Protein AF-A0A368GP29-F1 (afdb_monomer_lite)

Organism: Ancylostoma caninum (NCBI:txid29170)

pLDDT: mean 81.57, std 16.51, range [28.66, 96.38]

Secondary structure (DSSP, 8-state):
-------------------STT------S----HHHHHTHHHHHHHHHHTT----HHHHHHHHHHHHHHHHHHHHHHHTT--HHHHHHHHHHHHHTHHHHHHHHTSPPPPS---SS---SS----HHHHHHHTTSEEEETTTTEEEE-SHHHHHHHHHHHHHHHHTTTSEE----SEEEHHHHHHTT--GGGSEEE--S-TTS--EEE-BSSHHHHHHHHTT----TTT-PSS--EE--S-B----------

Structure (mmCIF, N/CA/C/O backbone):
data_AF-A0A368GP29-F1
#
_entry.id   AF-A0A368GP29-F1
#
loop_
_atom_site.group_PDB
_atom_site.id
_atom_site.type_symbol
_atom_site.label_atom_id
_atom_site.label_alt_id
_atom_site.label_comp_id
_atom_site.label_asym_id
_atom_site.label_entity_id
_atom_site.label_seq_id
_atom_site.pdbx_PDB_ins_code
_atom_site.Cartn_x
_atom_site.Cartn_y
_atom_site.Cartn_z
_atom_site.occupancy
_atom_site.B_iso_or_equiv
_atom_site.auth_seq_id
_atom_site.auth_comp_id
_atom_site.auth_asym_id
_atom_site.auth_atom_id
_atom_site.pdbx_PDB_model_num
ATOM 1 N N . MET A 1 1 ? -29.998 29.805 7.861 1.00 31.62 1 MET A N 1
ATOM 2 C CA . MET A 1 1 ? -28.621 29.716 7.331 1.00 31.62 1 MET A CA 1
ATOM 3 C C . MET A 1 1 ? -27.792 28.935 8.341 1.00 31.62 1 MET A C 1
ATOM 5 O O . MET A 1 1 ? -27.489 29.461 9.402 1.00 31.62 1 MET A O 1
ATOM 9 N N . ILE A 1 2 ? -27.561 27.645 8.092 1.00 28.66 2 ILE A N 1
ATOM 10 C CA . ILE A 1 2 ? -26.783 26.781 8.993 1.00 28.66 2 ILE A CA 1
ATOM 11 C C . ILE A 1 2 ? -25.302 27.084 8.729 1.00 28.66 2 ILE A C 1
ATOM 13 O O . ILE A 1 2 ? -24.906 27.063 7.562 1.00 28.66 2 ILE A O 1
ATOM 17 N N . PRO A 1 3 ? -24.483 27.399 9.745 1.00 29.44 3 PRO A N 1
ATOM 18 C CA . PRO A 1 3 ? -23.073 27.667 9.524 1.00 29.44 3 PRO A CA 1
ATOM 19 C C . PRO A 1 3 ? -22.400 26.374 9.057 1.00 29.44 3 PRO A C 1
ATOM 21 O O . PRO A 1 3 ? -22.371 25.376 9.781 1.00 29.44 3 PRO A O 1
ATOM 24 N N . LEU A 1 4 ? -21.875 26.392 7.829 1.00 31.66 4 LEU A N 1
ATOM 25 C CA . LEU A 1 4 ? -20.950 25.385 7.324 1.00 31.66 4 LEU A CA 1
ATOM 26 C C . LEU A 1 4 ? -19.751 25.372 8.274 1.00 31.66 4 LEU A C 1
ATOM 28 O O . LEU A 1 4 ? -18.895 26.252 8.211 1.00 31.66 4 LEU A O 1
ATOM 32 N N . ARG A 1 5 ? -19.719 24.401 9.196 1.00 36.31 5 ARG A N 1
ATOM 33 C CA . ARG A 1 5 ? -18.513 24.078 9.960 1.00 36.31 5 ARG A CA 1
ATOM 34 C C . ARG A 1 5 ? -17.384 23.963 8.948 1.00 36.31 5 ARG A C 1
ATOM 36 O O . ARG A 1 5 ? -17.465 23.123 8.056 1.00 36.31 5 ARG A O 1
ATOM 43 N N . THR A 1 6 ? -16.367 24.804 9.086 1.00 38.31 6 THR A N 1
ATOM 44 C CA . THR A 1 6 ? -15.088 24.682 8.393 1.00 38.31 6 THR A CA 1
ATOM 45 C C . THR A 1 6 ? -14.663 23.225 8.529 1.00 38.31 6 THR A C 1
ATOM 47 O O . THR A 1 6 ? -14.366 22.768 9.636 1.00 38.31 6 THR A O 1
ATOM 50 N N . ILE A 1 7 ? -14.766 22.448 7.448 1.00 39.59 7 ILE A N 1
ATOM 51 C CA . ILE A 1 7 ? -14.421 21.028 7.458 1.00 39.59 7 ILE A CA 1
ATOM 52 C C . ILE A 1 7 ? -12.900 20.987 7.538 1.00 39.59 7 ILE A C 1
ATOM 54 O O . ILE A 1 7 ? -12.208 20.934 6.527 1.00 39.59 7 ILE A O 1
ATOM 58 N N . VAL A 1 8 ? -12.369 21.062 8.757 1.00 40.09 8 VAL A N 1
ATOM 59 C CA . VAL A 1 8 ? -10.953 20.837 9.014 1.00 40.09 8 VAL A CA 1
ATOM 60 C C . VAL A 1 8 ? -10.700 19.378 8.658 1.00 40.09 8 VAL A C 1
ATOM 62 O O . VAL A 1 8 ? -11.014 18.478 9.438 1.00 40.09 8 VAL A O 1
ATOM 65 N N . ARG A 1 9 ? -10.168 19.128 7.458 1.00 39.81 9 ARG A N 1
ATOM 66 C CA . ARG A 1 9 ? -9.714 17.797 7.046 1.00 39.81 9 ARG A CA 1
ATOM 67 C C . ARG A 1 9 ? -8.486 17.428 7.877 1.00 39.81 9 ARG A C 1
ATOM 69 O O . ARG A 1 9 ? -7.354 17.622 7.455 1.00 39.81 9 ARG A O 1
ATOM 76 N N . ARG A 1 10 ? -8.713 16.920 9.089 1.00 43.97 10 ARG A N 1
ATOM 77 C CA . ARG A 1 10 ? -7.677 16.277 9.899 1.00 43.97 10 ARG A CA 1
ATOM 78 C C . ARG A 1 10 ? -7.548 14.838 9.419 1.00 43.97 10 ARG A C 1
ATOM 80 O O . ARG A 1 10 ? -8.334 13.987 9.817 1.00 43.97 10 ARG A O 1
ATOM 87 N N . MET A 1 11 ? -6.576 14.566 8.554 1.00 42.25 11 MET A N 1
ATOM 88 C CA . MET A 1 11 ? -6.144 13.190 8.320 1.00 42.25 11 MET A CA 1
ATOM 89 C C . MET A 1 11 ? -5.195 12.836 9.464 1.00 42.25 11 MET A C 1
ATOM 91 O O . MET A 1 11 ? -4.031 13.216 9.435 1.00 42.25 11 MET A O 1
ATOM 95 N N . SER A 1 12 ? -5.715 12.225 10.529 1.00 41.44 12 SER A N 1
ATOM 96 C CA . SER A 1 12 ? -4.886 11.826 11.668 1.00 41.44 12 SER A CA 1
ATOM 97 C C . SER A 1 12 ? -4.119 10.544 11.350 1.00 41.44 12 SER A C 1
ATOM 99 O O . SER A 1 12 ? -2.923 10.509 11.617 1.00 41.44 12 SER A O 1
ATOM 101 N N . HIS A 1 13 ? -4.741 9.535 10.720 1.00 50.06 13 HIS A N 1
ATOM 102 C CA . HIS A 1 13 ? -4.115 8.240 10.413 1.00 50.06 13 HIS A CA 1
ATOM 103 C C . HIS A 1 13 ? -4.832 7.515 9.253 1.00 50.06 13 HIS A C 1
ATOM 105 O O . HIS A 1 13 ? -6.017 7.743 9.041 1.00 50.06 13 HIS A O 1
ATOM 111 N N . LEU A 1 14 ? -4.129 6.640 8.523 1.00 47.91 14 LEU A N 1
ATOM 112 C CA . LEU A 1 14 ? -4.736 5.635 7.636 1.00 47.91 14 LEU A CA 1
ATOM 113 C C . LEU A 1 14 ? -4.905 4.332 8.434 1.00 47.91 14 LEU A C 1
ATOM 115 O O . LEU A 1 14 ? -3.930 3.883 9.048 1.00 47.91 14 LEU A O 1
ATOM 119 N N . ALA A 1 15 ? -6.096 3.719 8.433 1.00 51.25 15 ALA A N 1
ATOM 120 C CA . ALA A 1 15 ? -6.279 2.363 8.946 1.00 51.25 15 ALA A CA 1
ATOM 121 C C . ALA A 1 15 ? -5.322 1.398 8.246 1.00 51.25 15 ALA A C 1
ATOM 123 O O . ALA A 1 15 ? -5.423 1.164 7.045 1.00 51.25 15 ALA A O 1
ATOM 124 N N . ALA A 1 16 ? -4.410 0.808 9.011 1.00 53.50 16 ALA A N 1
ATOM 125 C CA . ALA A 1 16 ? -3.594 -0.296 8.547 1.00 53.50 16 ALA A CA 1
ATOM 126 C C . ALA A 1 16 ? -3.943 -1.530 9.368 1.00 53.50 16 ALA A C 1
ATOM 128 O O . ALA A 1 16 ? -3.975 -1.497 10.601 1.00 53.50 16 ALA A O 1
ATOM 129 N N . ARG A 1 17 ? -4.179 -2.636 8.667 1.00 56.19 17 ARG A N 1
ATOM 130 C CA . ARG A 1 17 ? -4.021 -3.965 9.240 1.00 56.19 17 ARG A CA 1
ATOM 131 C C . ARG A 1 17 ? -2.556 -4.042 9.693 1.00 56.19 17 ARG A C 1
ATOM 133 O O . ARG A 1 17 ? -1.666 -3.702 8.929 1.00 56.19 17 ARG A O 1
ATOM 140 N N . TYR A 1 18 ? -2.281 -4.352 10.950 1.00 53.12 18 TYR A N 1
ATOM 141 C CA . TYR A 1 18 ? -0.942 -4.794 11.327 1.00 53.12 18 TYR A CA 1
ATOM 142 C C . TYR A 1 18 ? -1.102 -6.071 12.119 1.00 53.12 18 TYR A C 1
ATOM 144 O O . TYR A 1 18 ? -1.709 -6.072 13.189 1.00 53.12 18 TYR A O 1
ATOM 152 N N . THR A 1 19 ? -0.594 -7.161 11.555 1.00 51.50 19 THR A N 1
ATOM 153 C CA . THR A 1 19 ? -0.723 -8.514 12.113 1.00 51.50 19 THR A CA 1
ATOM 154 C C . THR A 1 19 ? 0.617 -9.090 12.585 1.00 51.50 19 THR A C 1
ATOM 156 O O . THR A 1 19 ? 0.744 -10.292 12.815 1.00 51.50 19 THR A O 1
ATOM 159 N N . GLY A 1 20 ? 1.637 -8.245 12.777 1.00 47.25 20 GLY A N 1
ATOM 160 C CA . GLY A 1 20 ? 2.950 -8.669 13.264 1.00 47.25 20 GLY A CA 1
ATOM 161 C C . GLY A 1 20 ? 2.985 -8.888 14.780 1.00 47.25 20 GLY A C 1
ATOM 162 O O . GLY A 1 20 ? 2.890 -7.928 15.534 1.00 47.25 20 GLY A O 1
ATOM 163 N N . ARG A 1 21 ? 3.157 -10.156 15.197 1.00 48.19 21 ARG A N 1
ATOM 164 C CA . ARG A 1 21 ? 3.385 -10.649 16.577 1.00 48.19 21 ARG A CA 1
ATOM 165 C C . ARG A 1 21 ? 2.660 -9.849 17.679 1.00 48.19 21 ARG A C 1
ATOM 167 O O . ARG A 1 21 ? 3.264 -9.052 18.386 1.00 48.19 21 ARG A O 1
ATOM 174 N N . GLY A 1 22 ? 1.386 -10.178 17.891 1.00 43.50 22 GLY A N 1
ATOM 175 C CA . GLY A 1 22 ? 0.765 -10.125 19.222 1.00 43.50 22 GLY A CA 1
ATOM 176 C C . GLY A 1 22 ? -0.246 -9.011 19.485 1.00 43.50 22 GLY A C 1
ATOM 177 O O . GLY A 1 22 ? -1.165 -9.240 20.263 1.00 43.50 22 GLY A O 1
ATOM 178 N N . ASP A 1 23 ? -0.165 -7.863 18.813 1.00 45.84 23 ASP A N 1
ATOM 179 C CA . ASP A 1 23 ? -1.159 -6.799 18.977 1.00 45.84 23 ASP A CA 1
ATOM 180 C C . ASP A 1 23 ? -1.530 -6.174 17.628 1.00 45.84 23 ASP A C 1
ATOM 182 O O . ASP A 1 23 ? -0.694 -5.657 16.886 1.00 45.84 23 ASP A O 1
ATOM 186 N N . VAL A 1 24 ? -2.828 -6.205 17.324 1.00 48.31 24 VAL A N 1
ATOM 187 C CA . VAL A 1 24 ? -3.415 -5.457 16.215 1.00 48.31 24 VAL A CA 1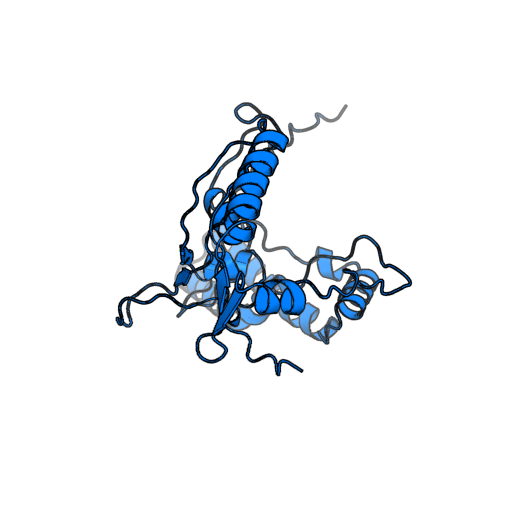
ATOM 188 C C . VAL A 1 24 ? -3.313 -3.970 16.543 1.00 48.31 24 VAL A C 1
ATOM 190 O O . VAL A 1 24 ? -4.074 -3.435 17.352 1.00 48.31 24 VAL A O 1
ATOM 193 N N . HIS A 1 25 ? -2.362 -3.286 15.915 1.00 48.72 25 HIS A N 1
ATOM 194 C CA . HIS A 1 25 ? -2.301 -1.830 15.929 1.00 48.72 25 HIS A CA 1
ATOM 195 C C . HIS A 1 25 ? -3.216 -1.293 14.829 1.00 48.72 25 HIS A C 1
ATOM 197 O O . HIS A 1 25 ? -2.754 -0.929 13.753 1.00 48.72 25 HIS A O 1
ATOM 203 N N . VAL A 1 26 ? -4.522 -1.247 15.090 1.00 50.19 26 VAL A N 1
ATOM 204 C CA . VAL A 1 26 ? -5.427 -0.431 14.271 1.00 50.19 26 VAL A CA 1
ATOM 205 C C . VAL A 1 26 ? -5.207 1.016 14.691 1.00 50.19 26 VAL A C 1
ATOM 207 O O . VAL A 1 26 ? -5.474 1.390 15.830 1.00 50.19 26 VAL A O 1
ATOM 210 N N . VAL A 1 27 ? -4.632 1.805 13.787 1.00 51.38 27 VAL A N 1
ATOM 211 C CA . VAL A 1 27 ? -4.219 3.193 14.055 1.00 51.38 27 VAL A CA 1
ATOM 212 C C . VAL A 1 27 ? -5.304 4.199 13.628 1.00 51.38 27 VAL A C 1
ATOM 214 O O . VAL A 1 27 ? -5.078 5.398 13.703 1.00 51.38 27 VAL A O 1
ATOM 217 N N . ASP A 1 28 ? -6.491 3.752 13.202 1.00 52.25 28 ASP A N 1
ATOM 218 C CA . ASP A 1 28 ? -7.551 4.652 12.721 1.00 52.25 28 ASP A CA 1
ATOM 219 C C . ASP A 1 28 ? -8.519 5.105 13.834 1.00 52.25 28 ASP A C 1
ATOM 221 O O . ASP A 1 28 ? -8.993 4.266 14.606 1.00 52.25 28 ASP A O 1
ATOM 225 N N . PRO A 1 29 ? -8.869 6.404 13.910 1.00 50.25 29 PRO A N 1
ATOM 226 C CA . PRO A 1 29 ? -10.011 6.894 14.686 1.00 50.25 29 PRO A CA 1
ATOM 227 C C . PRO A 1 29 ? -11.405 6.484 14.155 1.00 50.25 29 PRO A C 1
ATOM 229 O O . PRO A 1 29 ? -12.378 6.654 14.888 1.00 50.25 29 PRO A O 1
ATOM 232 N N . SER A 1 30 ? -11.544 5.962 12.928 1.00 63.88 30 SER A N 1
ATOM 233 C CA . SER A 1 30 ? -12.819 5.546 12.323 1.00 63.88 30 SER A CA 1
ATOM 234 C C . SER A 1 30 ? -12.784 4.090 11.850 1.00 63.88 30 SER A C 1
ATOM 236 O O . SER A 1 30 ? -12.495 3.767 10.704 1.00 63.88 30 SER A O 1
ATOM 238 N N . VAL A 1 31 ? -13.120 3.184 12.764 1.00 77.94 31 VAL A N 1
ATOM 239 C CA . VAL A 1 31 ? -13.272 1.743 12.493 1.00 77.94 31 VAL A CA 1
ATOM 240 C C . VAL A 1 31 ? -14.682 1.367 12.017 1.00 77.94 31 VAL A C 1
ATOM 242 O O . VAL A 1 31 ? -15.024 0.183 11.970 1.00 77.94 31 VAL A O 1
ATOM 245 N N . ASP A 1 32 ? -15.503 2.368 11.676 1.00 86.94 32 ASP A N 1
ATOM 246 C CA . ASP A 1 32 ? -16.857 2.199 11.146 1.00 86.94 32 ASP A CA 1
ATOM 247 C C . ASP A 1 32 ? -16.820 1.983 9.628 1.00 86.94 32 ASP A C 1
ATOM 249 O O . ASP A 1 32 ? -16.685 2.910 8.831 1.00 86.94 32 ASP A O 1
ATOM 253 N N . LEU A 1 33 ? -16.936 0.721 9.235 1.00 88.06 33 LEU A N 1
ATOM 254 C CA . LEU A 1 33 ? -16.908 0.232 7.863 1.00 88.06 33 LEU A CA 1
ATOM 255 C C . LEU A 1 33 ? -18.297 -0.231 7.407 1.00 88.06 33 LEU A C 1
ATOM 257 O O . LEU A 1 33 ? -18.421 -0.847 6.350 1.00 88.06 33 LEU A O 1
ATOM 261 N N . ARG A 1 34 ? -19.359 0.058 8.176 1.00 89.75 34 ARG A N 1
ATOM 262 C CA . ARG A 1 34 ? -20.727 -0.391 7.858 1.00 89.75 34 ARG A CA 1
ATOM 263 C C . ARG A 1 34 ? -21.186 0.093 6.484 1.00 89.75 34 ARG A C 1
ATOM 265 O O . ARG A 1 34 ? -21.816 -0.672 5.758 1.00 89.75 34 ARG A O 1
ATOM 272 N N . TYR A 1 35 ? -20.758 1.292 6.083 1.00 88.62 35 TYR A N 1
ATOM 273 C CA . TYR A 1 35 ? -21.038 1.874 4.765 1.00 88.62 35 TYR A CA 1
ATOM 274 C C . TYR A 1 35 ? -20.600 0.978 3.590 1.00 88.62 35 TYR A C 1
ATOM 276 O O . TYR A 1 35 ? -21.193 1.025 2.514 1.00 88.62 35 TYR A O 1
ATOM 284 N N . ILE A 1 36 ? -19.576 0.134 3.778 1.00 88.75 36 ILE A N 1
ATOM 285 C CA . ILE A 1 36 ? -19.105 -0.801 2.747 1.00 88.75 36 ILE A CA 1
ATOM 286 C C . ILE A 1 36 ? -20.184 -1.853 2.448 1.00 88.75 36 ILE A C 1
ATOM 288 O O . ILE A 1 36 ? -20.372 -2.250 1.297 1.00 88.75 36 ILE A O 1
ATOM 292 N N . PHE A 1 37 ? -20.920 -2.273 3.479 1.00 91.25 37 PHE A N 1
ATOM 293 C CA . PHE A 1 37 ? -21.945 -3.312 3.400 1.00 91.25 37 PHE A CA 1
ATOM 294 C C . PHE A 1 37 ? -23.339 -2.773 3.046 1.00 91.25 37 PHE A C 1
ATOM 296 O O . PHE A 1 3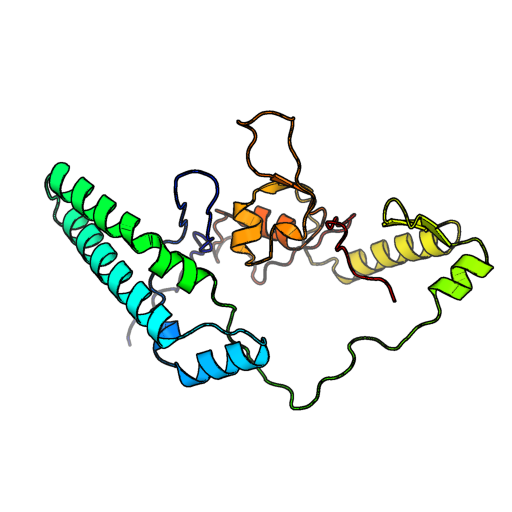7 ? -24.207 -3.560 2.666 1.00 91.25 37 PHE A O 1
ATOM 303 N N . GLU A 1 38 ? -23.560 -1.456 3.118 1.00 88.94 38 GLU A N 1
ATOM 304 C CA . GLU A 1 38 ? -24.823 -0.811 2.718 1.00 88.94 38 GLU A CA 1
ATOM 305 C C . GLU A 1 38 ? -25.125 -1.011 1.226 1.00 88.94 38 GLU A C 1
ATOM 307 O O . GLU A 1 38 ? -26.280 -1.174 0.838 1.00 88.94 38 GLU A O 1
ATOM 312 N N . ASN A 1 39 ? -24.088 -1.067 0.380 1.00 85.19 39 ASN A N 1
ATOM 313 C CA . ASN A 1 39 ? -24.222 -1.312 -1.056 1.00 85.19 39 ASN A CA 1
ATOM 314 C C . ASN A 1 39 ? -23.563 -2.634 -1.474 1.00 85.19 39 ASN A C 1
ATOM 316 O O . ASN A 1 39 ? -22.590 -2.667 -2.236 1.00 85.19 39 ASN A O 1
ATOM 320 N N . ALA A 1 40 ? -24.131 -3.744 -0.995 1.00 85.94 40 ALA A N 1
ATOM 321 C CA . ALA A 1 40 ? -23.654 -5.094 -1.297 1.00 85.94 40 ALA A CA 1
ATOM 322 C C . ALA A 1 40 ? -23.545 -5.374 -2.811 1.00 85.94 40 ALA A C 1
ATOM 324 O O . ALA A 1 40 ? -22.631 -6.071 -3.242 1.00 85.94 40 ALA A O 1
ATOM 325 N N . GLY A 1 41 ? -24.422 -4.788 -3.638 1.00 85.62 41 GLY A N 1
ATOM 326 C CA . GLY A 1 41 ? -24.376 -4.940 -5.097 1.00 85.62 41 GLY A CA 1
ATOM 327 C C . GLY A 1 41 ? -23.166 -4.264 -5.755 1.00 85.62 41 GLY A C 1
ATOM 328 O O . GLY A 1 41 ? -22.613 -4.782 -6.726 1.00 85.62 41 GLY A O 1
ATOM 329 N N . ARG A 1 42 ? -22.721 -3.108 -5.244 1.00 87.69 42 ARG A N 1
ATOM 330 C CA . ARG A 1 42 ? -21.487 -2.447 -5.705 1.00 87.69 42 ARG A CA 1
ATOM 331 C C . ARG A 1 42 ? -20.240 -3.184 -5.219 1.00 87.69 42 ARG A C 1
ATOM 333 O O . ARG A 1 42 ? -19.284 -3.318 -5.985 1.00 87.69 42 ARG A O 1
ATOM 340 N N . LEU A 1 43 ? -20.258 -3.661 -3.973 1.00 89.88 43 LEU A N 1
ATOM 341 C CA . LEU A 1 43 ? -19.167 -4.451 -3.405 1.00 89.88 43 LEU A CA 1
ATOM 342 C C . LEU A 1 43 ? -18.965 -5.749 -4.190 1.00 89.88 43 LEU A C 1
ATOM 344 O O . LEU A 1 43 ? -17.849 -6.028 -4.613 1.00 89.88 43 LEU A O 1
ATOM 348 N N . ARG A 1 44 ? -20.052 -6.477 -4.466 1.00 89.94 44 ARG A N 1
ATOM 349 C CA . ARG A 1 44 ? -20.030 -7.717 -5.248 1.00 89.94 44 ARG A CA 1
ATOM 350 C C . ARG A 1 44 ? -19.384 -7.527 -6.615 1.00 89.94 44 ARG A C 1
ATOM 352 O O . ARG A 1 44 ? -18.392 -8.184 -6.900 1.00 89.94 44 ARG A O 1
ATOM 359 N N . ARG A 1 45 ? -19.867 -6.551 -7.391 1.00 87.12 45 ARG A N 1
ATOM 360 C CA . ARG A 1 45 ? -19.280 -6.215 -8.697 1.00 87.12 45 ARG A CA 1
ATOM 361 C C . ARG A 1 45 ? -17.795 -5.868 -8.587 1.00 87.12 45 ARG A C 1
ATOM 363 O O . ARG A 1 45 ? -16.990 -6.355 -9.364 1.00 87.12 45 ARG A O 1
ATOM 370 N N . SER A 1 46 ? -17.410 -5.072 -7.587 1.00 89.31 46 SER A N 1
ATOM 371 C CA . SER A 1 46 ? -15.998 -4.705 -7.390 1.00 89.31 46 SER A CA 1
ATOM 372 C C . SER A 1 46 ? -15.101 -5.909 -7.076 1.00 89.31 46 SER A C 1
ATOM 374 O O . SER A 1 46 ? -13.933 -5.906 -7.460 1.00 89.31 46 SER A O 1
ATOM 376 N N . LEU A 1 47 ? -15.617 -6.916 -6.366 1.00 90.81 47 LEU A N 1
ATOM 377 C CA . LEU A 1 47 ? -14.887 -8.147 -6.055 1.00 90.81 47 LEU A CA 1
ATOM 378 C C . LEU A 1 47 ? -14.805 -9.080 -7.270 1.00 90.81 47 LEU A C 1
ATOM 380 O O . LEU A 1 47 ? -13.733 -9.626 -7.529 1.00 90.81 47 LEU A O 1
ATOM 384 N N . GLU A 1 48 ? -15.887 -9.196 -8.043 1.00 88.94 48 GLU A N 1
ATOM 385 C CA . GLU A 1 48 ? -15.943 -9.976 -9.289 1.00 88.94 48 GLU A CA 1
ATOM 386 C C . GLU A 1 48 ? -14.912 -9.469 -10.310 1.00 88.94 48 GLU A C 1
ATOM 388 O O . GLU A 1 48 ? -14.100 -10.252 -10.803 1.00 88.94 48 GLU A O 1
ATOM 393 N N . GLU A 1 49 ? -14.835 -8.151 -10.526 1.00 85.94 49 GLU A N 1
ATOM 394 C CA . GLU A 1 49 ? -13.836 -7.526 -11.411 1.00 85.94 49 GLU A CA 1
ATOM 395 C C . GLU A 1 49 ? -12.390 -7.778 -10.966 1.00 85.94 49 GLU A C 1
ATOM 397 O O . GLU A 1 49 ? -11.465 -7.869 -11.774 1.00 85.94 49 GLU A O 1
ATOM 402 N N . ARG A 1 50 ? -12.179 -7.920 -9.656 1.00 86.00 50 ARG A N 1
ATOM 403 C CA . ARG A 1 50 ? -10.867 -8.216 -9.070 1.00 86.00 50 ARG A CA 1
ATOM 404 C C . ARG A 1 50 ? -10.591 -9.714 -8.956 1.00 86.00 50 ARG A C 1
ATOM 406 O O . ARG A 1 50 ? -9.540 -10.076 -8.430 1.00 86.00 50 ARG A O 1
ATOM 413 N N . ARG A 1 51 ? -11.504 -10.571 -9.435 1.00 87.19 51 ARG A N 1
ATOM 414 C CA . ARG A 1 51 ? -11.438 -12.038 -9.319 1.00 87.19 51 ARG A CA 1
ATOM 415 C C . ARG A 1 51 ? -11.230 -12.491 -7.867 1.00 87.19 51 ARG A C 1
ATOM 417 O O . ARG A 1 51 ? -10.433 -13.385 -7.597 1.00 87.19 51 ARG A O 1
ATOM 424 N N . SER A 1 52 ? -11.914 -11.827 -6.936 1.00 87.12 52 SER A N 1
ATOM 425 C CA . SER A 1 52 ? -11.862 -12.115 -5.503 1.00 87.12 52 SER A CA 1
ATOM 426 C C . SER A 1 52 ? -13.078 -12.938 -5.074 1.00 87.12 52 SER A C 1
ATOM 428 O O . SER A 1 52 ? -14.211 -12.612 -5.416 1.00 87.12 52 SER A O 1
ATOM 430 N N . ASP A 1 53 ? -12.837 -13.991 -4.300 1.00 87.38 53 ASP A N 1
ATOM 431 C CA . ASP A 1 53 ? -13.797 -15.012 -3.866 1.00 87.38 53 ASP A CA 1
ATOM 432 C C . ASP A 1 53 ? -14.367 -14.765 -2.454 1.00 87.38 53 ASP A C 1
ATOM 434 O O . ASP A 1 53 ? -14.854 -15.676 -1.786 1.00 87.38 53 ASP A O 1
ATOM 438 N N . VAL A 1 54 ? -14.327 -13.519 -1.979 1.00 90.56 54 VAL A N 1
ATOM 439 C CA . VAL A 1 54 ? -14.757 -13.165 -0.620 1.00 90.56 54 VAL A CA 1
ATOM 440 C C . VAL A 1 54 ? -16.271 -13.333 -0.443 1.00 90.56 54 VAL A C 1
ATOM 442 O O . VAL A 1 54 ? -17.076 -12.717 -1.145 1.00 90.56 54 VAL A O 1
ATOM 445 N N . ASN A 1 55 ? -16.671 -14.096 0.579 1.00 92.56 55 ASN A N 1
ATOM 446 C CA . ASN A 1 55 ? -18.066 -14.218 0.996 1.00 92.56 55 ASN A CA 1
ATOM 447 C C . ASN A 1 55 ? -18.530 -12.958 1.751 1.00 92.56 55 ASN A C 1
ATOM 449 O O . ASN A 1 55 ? -18.243 -12.776 2.934 1.00 92.56 55 ASN A O 1
ATOM 453 N N . ILE A 1 56 ? -19.282 -12.093 1.064 1.00 93.00 56 ILE A N 1
ATOM 454 C CA . ILE A 1 56 ? -19.776 -10.819 1.613 1.00 93.00 56 ILE A CA 1
ATOM 455 C C . ILE A 1 56 ? -20.687 -11.026 2.831 1.00 93.00 56 ILE A C 1
ATOM 457 O O . ILE A 1 56 ? -20.625 -10.233 3.768 1.00 93.00 56 ILE A O 1
ATOM 461 N N . ALA A 1 57 ? -21.535 -12.060 2.825 1.00 93.00 57 ALA A N 1
ATOM 462 C CA . ALA A 1 57 ? -22.514 -12.283 3.889 1.00 93.00 57 ALA A CA 1
ATOM 463 C C . ALA A 1 57 ? -21.826 -12.676 5.203 1.00 93.00 57 ALA A C 1
ATOM 465 O O . ALA A 1 57 ? -22.039 -12.033 6.227 1.00 93.00 57 ALA A O 1
ATOM 466 N N . GLU A 1 58 ? -20.931 -13.662 5.137 1.00 94.69 58 GLU A N 1
ATOM 467 C CA . GLU A 1 58 ? -20.129 -14.102 6.283 1.00 94.69 58 GLU A CA 1
ATOM 468 C C . GLU A 1 58 ? -19.215 -12.978 6.796 1.00 94.69 58 GLU A C 1
ATOM 470 O O . GLU A 1 58 ? -19.054 -12.789 8.003 1.00 94.69 58 GLU A O 1
ATOM 475 N N . LEU A 1 59 ? -18.625 -12.197 5.883 1.00 94.12 59 LEU A N 1
ATOM 476 C CA . LEU A 1 59 ? -17.775 -11.071 6.255 1.00 94.12 59 LEU A CA 1
ATOM 477 C C . LEU A 1 59 ? -18.556 -9.991 7.012 1.00 94.12 59 LEU A C 1
ATOM 479 O O . LEU A 1 59 ? -18.069 -9.482 8.022 1.00 94.12 59 LEU A O 1
ATOM 483 N N . LYS A 1 60 ? -19.757 -9.656 6.530 1.00 95.12 60 LYS A N 1
ATOM 484 C CA . LYS A 1 60 ? -20.648 -8.691 7.175 1.00 95.12 60 LYS A CA 1
ATOM 485 C C . LYS A 1 60 ? -21.022 -9.153 8.583 1.00 95.12 60 LYS A C 1
ATOM 487 O O . LYS A 1 60 ? -20.880 -8.376 9.518 1.00 95.12 60 LYS A O 1
ATOM 492 N N . GLU A 1 61 ? -21.430 -10.411 8.735 1.00 96.06 61 GLU A N 1
ATOM 493 C CA . GLU A 1 61 ? -21.812 -10.989 10.029 1.00 96.06 61 GLU A CA 1
ATOM 494 C C . GLU A 1 61 ? -20.669 -10.900 11.051 1.00 96.06 61 GLU A C 1
ATOM 496 O O . GLU A 1 61 ? -20.843 -10.361 12.146 1.00 96.06 61 GLU A O 1
ATOM 501 N N . LYS A 1 62 ? -19.462 -11.346 10.674 1.00 95.25 62 LYS A N 1
ATOM 502 C CA . LYS A 1 62 ? -18.278 -11.271 11.547 1.00 95.25 62 LYS A CA 1
ATOM 503 C C . LYS A 1 62 ? -17.909 -9.831 11.896 1.00 95.25 62 LYS A C 1
ATOM 505 O O . LYS A 1 62 ? -17.498 -9.552 13.023 1.00 95.25 62 LYS A O 1
ATOM 510 N N . TYR A 1 63 ? -18.041 -8.909 10.943 1.00 94.81 63 TYR A N 1
ATOM 511 C CA . TYR A 1 63 ? -17.779 -7.495 11.183 1.00 94.81 63 TYR A CA 1
ATOM 512 C C . TYR A 1 63 ? -18.809 -6.868 12.138 1.00 94.81 63 TYR A C 1
ATOM 514 O O . TYR A 1 63 ? -18.419 -6.162 13.065 1.00 94.81 63 TYR A O 1
ATOM 522 N N . GLU A 1 64 ? -20.103 -7.153 11.974 1.00 95.12 64 GLU A N 1
ATOM 523 C CA . GLU A 1 64 ? -21.170 -6.658 12.857 1.00 95.12 64 GLU A CA 1
ATOM 524 C C . GLU A 1 64 ? -21.051 -7.219 14.284 1.00 95.12 64 GLU A C 1
ATOM 526 O O . GLU A 1 64 ? -21.238 -6.482 15.261 1.00 95.12 64 GLU A O 1
ATOM 531 N N . ALA A 1 65 ? -20.658 -8.490 14.422 1.00 95.19 65 ALA A N 1
ATOM 532 C CA . ALA A 1 65 ? -20.357 -9.102 15.714 1.00 95.19 65 ALA A CA 1
ATOM 533 C C . ALA A 1 65 ? -19.198 -8.380 16.423 1.00 95.19 65 ALA A C 1
ATOM 535 O O . ALA A 1 65 ? -19.311 -8.009 17.596 1.00 95.19 65 ALA A O 1
ATOM 536 N N . TRP A 1 66 ? -18.106 -8.111 15.700 1.00 94.56 66 TRP A N 1
ATOM 537 C CA . TRP A 1 66 ? -16.991 -7.325 16.222 1.00 94.56 66 TRP A CA 1
ATOM 538 C C . TRP A 1 66 ? -17.414 -5.890 16.582 1.00 94.56 66 TRP A C 1
ATOM 540 O O . TRP A 1 66 ? -17.093 -5.408 17.671 1.00 94.56 66 TRP A O 1
ATOM 550 N N . TRP A 1 67 ? -18.180 -5.223 15.712 1.00 93.88 67 TRP A N 1
ATOM 551 C CA . TRP A 1 67 ? -18.647 -3.847 15.902 1.00 93.88 67 TRP A CA 1
ATOM 552 C C . TRP A 1 67 ? -19.502 -3.695 17.162 1.00 93.88 67 TRP A C 1
ATOM 554 O O . TRP A 1 67 ? -19.314 -2.755 17.933 1.00 93.88 67 TRP A O 1
ATOM 564 N N . THR A 1 68 ? -20.387 -4.657 17.427 1.00 94.38 68 THR A N 1
ATOM 565 C CA . THR A 1 68 ? -21.214 -4.680 18.642 1.00 94.38 68 THR A CA 1
ATOM 566 C C . THR A 1 68 ? -20.347 -4.721 19.905 1.00 94.38 68 THR A C 1
ATOM 568 O O . THR A 1 68 ? -20.572 -3.964 20.852 1.00 94.38 68 THR A O 1
ATOM 571 N N . LYS A 1 69 ? -19.294 -5.552 19.910 1.00 93.25 69 LYS A N 1
ATOM 572 C CA . LYS A 1 69 ? -18.337 -5.633 21.028 1.00 93.25 69 LYS A CA 1
ATOM 573 C C . LYS A 1 69 ? -17.488 -4.363 21.152 1.00 93.25 69 LYS A C 1
ATOM 575 O O . LYS A 1 69 ? -17.219 -3.919 22.268 1.00 93.25 69 LYS A O 1
ATOM 580 N N . TYR A 1 70 ? -17.106 -3.752 20.028 1.00 91.12 70 TYR A N 1
ATOM 581 C CA . TYR A 1 70 ? -16.425 -2.456 20.004 1.00 91.12 70 TYR A CA 1
ATOM 582 C C . TYR A 1 70 ? -17.294 -1.353 20.625 1.00 91.12 70 TYR A C 1
ATOM 584 O O . TYR A 1 70 ? -16.827 -0.640 21.513 1.00 91.12 70 TYR A O 1
ATOM 592 N N . GLN A 1 71 ? -18.573 -1.262 20.246 1.00 90.56 71 GLN A N 1
ATOM 593 C CA . GLN A 1 71 ? -19.515 -0.308 20.833 1.00 90.56 71 GLN A CA 1
ATOM 594 C C . GLN A 1 71 ? -19.642 -0.510 22.345 1.00 90.56 71 GLN A C 1
ATOM 596 O O . GLN A 1 71 ? -19.442 0.444 23.094 1.00 90.56 71 GLN A O 1
ATOM 601 N N . ALA A 1 72 ? -19.851 -1.747 22.806 1.00 89.69 72 ALA A N 1
ATOM 602 C CA . ALA A 1 72 ? -19.918 -2.059 24.235 1.00 89.69 72 ALA A CA 1
ATOM 603 C C . ALA A 1 72 ? -18.651 -1.617 24.995 1.00 89.69 72 ALA A C 1
ATOM 605 O O . ALA A 1 72 ? -18.752 -0.994 26.052 1.00 89.69 72 ALA A O 1
ATOM 606 N N . TYR A 1 73 ? -17.461 -1.868 24.435 1.00 89.38 73 TYR A N 1
ATOM 607 C CA . TYR A 1 73 ? -16.193 -1.407 25.005 1.00 89.38 73 TYR A CA 1
ATOM 608 C C . TYR A 1 73 ? -16.092 0.127 25.055 1.00 89.38 73 TYR A C 1
ATOM 610 O O . TYR A 1 73 ? -15.701 0.688 26.084 1.00 89.38 73 TYR A O 1
ATOM 618 N N . THR A 1 74 ? -16.469 0.826 23.978 1.00 88.06 74 THR A N 1
ATOM 619 C CA . THR A 1 74 ? -16.438 2.298 23.940 1.00 88.06 74 THR A CA 1
ATOM 620 C C . THR A 1 74 ? -17.427 2.927 24.921 1.00 88.06 74 THR A C 1
ATOM 622 O O . THR A 1 74 ? -17.060 3.866 25.626 1.00 88.06 74 THR A O 1
ATOM 625 N N . THR A 1 75 ? -18.636 2.373 25.046 1.00 88.38 75 THR A N 1
ATOM 626 C CA . THR A 1 75 ? -19.637 2.804 26.027 1.00 88.38 75 THR A CA 1
ATOM 627 C C . THR A 1 75 ? -19.148 2.560 27.450 1.00 88.38 75 THR A C 1
ATOM 629 O O . THR A 1 75 ? -19.175 3.483 28.256 1.00 88.38 75 THR A O 1
ATOM 632 N N . ALA A 1 76 ? -18.621 1.370 27.760 1.00 86.69 76 ALA A N 1
ATOM 633 C CA . ALA A 1 76 ? -18.074 1.070 29.084 1.00 86.69 76 ALA A CA 1
ATOM 634 C C . ALA A 1 76 ? -16.925 2.021 29.466 1.00 86.69 76 ALA A C 1
ATOM 636 O O . ALA A 1 76 ? -16.848 2.473 30.610 1.00 86.69 76 ALA A O 1
ATOM 637 N N . THR A 1 77 ? -16.071 2.367 28.494 1.00 87.44 77 THR A N 1
ATOM 638 C CA . THR A 1 77 ? -14.979 3.340 28.666 1.00 87.44 77 THR A CA 1
ATOM 639 C C . THR A 1 77 ? -15.522 4.740 28.951 1.00 87.44 77 THR A C 1
ATOM 641 O O . THR A 1 77 ? -15.070 5.392 29.889 1.00 87.44 77 THR A O 1
ATOM 644 N N . ALA A 1 78 ? -16.514 5.195 28.181 1.00 87.88 78 ALA A N 1
ATOM 645 C CA . ALA A 1 78 ? -17.135 6.507 28.359 1.00 87.88 78 ALA A CA 1
ATOM 646 C C . ALA A 1 78 ? -17.913 6.624 29.681 1.00 87.88 78 ALA A C 1
ATOM 648 O O . ALA A 1 78 ? -17.924 7.684 30.299 1.00 87.88 78 ALA A O 1
ATOM 649 N N . SER A 1 79 ? -18.533 5.533 30.135 1.00 88.88 79 SER A N 1
ATOM 650 C CA . SER A 1 79 ? -19.276 5.458 31.397 1.00 88.88 79 SER A CA 1
ATOM 651 C C . SER A 1 79 ? -18.391 5.218 32.626 1.00 88.88 79 SER A C 1
ATOM 653 O O . SER A 1 79 ? -18.922 5.093 33.726 1.00 88.88 79 SER A O 1
ATOM 655 N N . GLY A 1 80 ? -17.064 5.136 32.467 1.00 86.81 80 GLY A N 1
ATOM 656 C CA . GLY A 1 80 ? -16.130 4.981 33.586 1.00 86.81 80 GLY A CA 1
ATOM 657 C C . GLY A 1 80 ? -16.296 3.670 34.360 1.00 86.81 80 GLY A C 1
ATOM 658 O O . GLY A 1 80 ? -16.136 3.657 35.579 1.00 86.81 80 GLY A O 1
ATOM 659 N N . GLN A 1 81 ? -16.649 2.575 33.676 1.00 87.25 81 GLN A N 1
ATOM 660 C CA . GLN A 1 81 ? -16.827 1.276 34.328 1.00 87.25 81 GLN A CA 1
ATOM 661 C C . GLN A 1 81 ? -15.538 0.765 35.011 1.00 87.25 81 GLN A C 1
ATOM 663 O O . GLN A 1 81 ? -14.434 1.181 34.642 1.00 87.25 81 GLN A O 1
ATOM 668 N N . PRO A 1 82 ? -15.654 -0.162 35.986 1.00 91.31 82 PRO A N 1
ATOM 669 C CA . PRO A 1 82 ? -14.505 -0.750 36.673 1.00 91.31 82 PRO A CA 1
ATOM 670 C C . PRO A 1 82 ? -13.472 -1.349 35.710 1.00 91.31 82 PRO A C 1
ATOM 672 O O . PRO A 1 82 ? -13.814 -1.839 34.629 1.00 91.31 82 PRO A O 1
ATOM 675 N N . LYS A 1 83 ? -12.197 -1.358 36.121 1.00 89.25 83 LYS A N 1
ATOM 676 C CA . LYS A 1 83 ? -11.080 -1.846 35.291 1.00 89.25 83 LYS A CA 1
ATOM 677 C C . LYS A 1 83 ? -11.289 -3.284 34.815 1.00 89.25 83 LYS A C 1
ATOM 679 O O . LYS A 1 83 ? -10.927 -3.605 33.687 1.00 89.25 83 LYS A O 1
ATOM 684 N N . GLU A 1 84 ? -11.891 -4.129 35.643 1.00 90.19 84 GLU A N 1
ATOM 685 C CA . GLU A 1 84 ? -12.195 -5.526 35.342 1.00 90.19 84 GLU A CA 1
ATOM 686 C C . GLU A 1 84 ? -13.220 -5.640 34.207 1.00 90.19 84 GLU A C 1
ATOM 688 O O . GLU A 1 84 ? -13.021 -6.410 33.266 1.00 90.19 84 GLU A O 1
ATOM 693 N N . ALA A 1 85 ? -14.276 -4.820 34.244 1.00 87.69 85 ALA A N 1
ATOM 694 C CA . ALA A 1 85 ? -15.296 -4.768 33.199 1.00 87.69 85 ALA A CA 1
ATOM 695 C C . ALA A 1 85 ? -14.716 -4.243 31.873 1.00 87.69 85 ALA A C 1
ATOM 697 O O . ALA A 1 85 ? -14.976 -4.810 30.810 1.00 87.69 85 ALA A O 1
ATOM 698 N N . LEU A 1 86 ? -13.851 -3.224 31.933 1.00 88.44 86 LEU A N 1
ATOM 699 C CA . LEU A 1 86 ? -13.133 -2.713 30.761 1.00 88.44 86 LEU A CA 1
ATOM 700 C C . LEU A 1 86 ? -12.189 -3.760 30.159 1.00 88.44 86 LEU A C 1
ATOM 702 O O . LEU A 1 86 ? -12.132 -3.915 28.938 1.00 88.44 86 LEU A O 1
ATOM 706 N N . ALA A 1 87 ? -11.459 -4.497 30.999 1.00 88.38 87 ALA A N 1
ATOM 707 C CA . ALA A 1 87 ? -10.563 -5.560 30.557 1.00 88.38 87 ALA A CA 1
ATOM 708 C C . ALA A 1 87 ? -11.336 -6.710 29.893 1.00 88.38 87 ALA A C 1
ATOM 710 O O . ALA A 1 87 ? -10.925 -7.187 28.832 1.00 88.38 87 ALA A O 1
ATOM 711 N N . ALA A 1 88 ? -12.476 -7.109 30.465 1.00 90.12 88 ALA A N 1
ATOM 712 C CA . ALA A 1 88 ? -13.354 -8.127 29.895 1.00 90.12 88 ALA A CA 1
ATOM 713 C C . ALA A 1 88 ? -13.931 -7.691 28.538 1.00 90.12 88 ALA A C 1
ATOM 715 O O . ALA A 1 88 ? -13.840 -8.442 27.566 1.00 90.12 88 ALA A O 1
ATOM 716 N N . ALA A 1 89 ? -14.436 -6.457 28.435 1.00 88.62 89 ALA A N 1
ATOM 717 C CA . ALA A 1 89 ? -14.952 -5.906 27.182 1.00 88.62 89 ALA A CA 1
ATOM 718 C C . ALA A 1 89 ? -13.860 -5.812 26.100 1.00 88.62 89 ALA A C 1
ATOM 720 O O . ALA A 1 89 ? -14.074 -6.206 24.952 1.00 88.62 89 ALA A O 1
ATOM 721 N N . LYS A 1 90 ? -12.650 -5.369 26.473 1.00 87.81 90 LYS A N 1
ATOM 722 C CA . LYS A 1 90 ? -11.494 -5.320 25.567 1.00 87.81 90 LYS A CA 1
ATOM 723 C C . LYS A 1 90 ? -11.091 -6.711 25.079 1.00 87.81 90 LYS A C 1
ATOM 725 O O . LYS A 1 90 ? -10.768 -6.863 23.902 1.00 87.81 90 LYS A O 1
ATOM 730 N N . LYS A 1 91 ? -11.094 -7.715 25.962 1.00 89.25 91 LYS A N 1
ATOM 731 C CA . LYS A 1 91 ? -10.795 -9.107 25.603 1.00 89.25 91 LYS A CA 1
ATOM 732 C C . LYS A 1 91 ? -11.833 -9.649 24.620 1.00 89.25 91 LYS A C 1
ATOM 734 O O . LYS A 1 91 ? -11.453 -10.081 23.542 1.00 89.25 91 LYS A O 1
ATOM 739 N N . ALA A 1 92 ? -13.121 -9.499 24.928 1.00 89.81 92 ALA A N 1
ATOM 740 C CA . ALA A 1 92 ? -14.202 -9.956 24.058 1.00 89.81 92 ALA A CA 1
ATOM 741 C C . ALA A 1 92 ? -14.132 -9.332 22.651 1.00 89.81 92 ALA A C 1
ATOM 743 O O . ALA A 1 92 ? -14.365 -10.019 21.658 1.00 89.81 92 ALA A O 1
ATOM 744 N N . MET A 1 93 ? -13.785 -8.043 22.557 1.00 89.38 93 MET A N 1
ATOM 745 C CA . MET A 1 93 ? -13.552 -7.357 21.282 1.00 89.38 93 MET A CA 1
ATOM 746 C C . MET A 1 93 ? -12.327 -7.913 20.535 1.00 89.38 93 MET A C 1
ATOM 748 O O . MET A 1 93 ? -12.378 -8.073 19.316 1.00 89.38 93 MET A O 1
ATOM 752 N N . ARG A 1 94 ? -11.222 -8.202 21.239 1.00 87.00 94 ARG A N 1
ATOM 753 C CA . ARG A 1 94 ? -10.009 -8.797 20.645 1.00 87.00 94 ARG A CA 1
ATOM 754 C C . ARG A 1 94 ? -10.251 -10.210 20.122 1.00 87.00 94 ARG A C 1
ATOM 756 O O . ARG A 1 94 ? -9.703 -10.550 19.079 1.00 87.00 94 ARG A O 1
ATOM 763 N N . ASP A 1 95 ? -11.090 -10.990 20.793 1.00 90.19 95 ASP A N 1
ATOM 764 C CA . ASP A 1 95 ? -11.425 -12.350 20.364 1.00 90.19 95 ASP A CA 1
ATOM 765 C C . ASP A 1 95 ? -12.125 -12.357 18.984 1.00 90.19 95 ASP A C 1
ATOM 767 O O . ASP A 1 95 ? -11.916 -13.272 18.195 1.00 90.19 95 ASP A O 1
ATOM 771 N N . GLU A 1 96 ? -12.850 -11.284 18.629 1.00 90.44 96 GLU A N 1
ATOM 772 C CA . GLU A 1 96 ? -13.496 -11.106 17.311 1.00 90.44 96 GLU A CA 1
ATOM 773 C C . GLU A 1 96 ? -12.688 -10.257 16.322 1.00 90.44 96 GLU A C 1
ATOM 775 O O . GLU A 1 96 ? -13.214 -9.817 15.298 1.00 90.44 96 GLU A O 1
ATOM 780 N N . GLN A 1 97 ? -11.410 -9.977 16.594 1.00 87.00 97 GLN A N 1
ATOM 781 C CA . GLN A 1 97 ? -10.604 -9.066 15.764 1.00 87.00 97 GLN A CA 1
ATOM 782 C C . GLN A 1 97 ? -10.584 -9.442 14.274 1.00 87.00 97 GLN A C 1
ATOM 784 O O . GLN A 1 97 ? -10.423 -8.571 13.421 1.00 87.00 97 GLN A O 1
ATOM 789 N N . ALA A 1 98 ? -10.779 -10.724 13.947 1.00 86.81 98 ALA A N 1
ATOM 790 C CA . ALA A 1 98 ? -10.867 -11.203 12.573 1.00 86.81 98 ALA A CA 1
ATOM 791 C C . ALA A 1 98 ? -11.974 -10.496 11.768 1.00 86.81 98 ALA A C 1
ATOM 793 O O . ALA A 1 98 ? -11.768 -10.230 10.585 1.00 86.81 98 ALA A O 1
ATOM 794 N N . GLY A 1 99 ? -13.102 -10.136 12.394 1.00 90.06 99 GLY A N 1
ATOM 795 C CA . GLY A 1 99 ? -14.184 -9.394 11.741 1.00 90.06 99 GLY A CA 1
ATOM 796 C C . GLY A 1 99 ? -13.713 -8.046 11.191 1.00 90.06 99 GLY A C 1
ATOM 797 O O . GLY A 1 99 ? -13.904 -7.754 10.011 1.00 90.06 99 GLY A O 1
ATOM 798 N N . LEU A 1 100 ? -13.004 -7.261 12.010 1.00 88.12 100 LEU A N 1
ATOM 799 C CA . LEU A 1 100 ? -12.403 -5.995 11.576 1.00 88.12 100 LEU A CA 1
ATOM 800 C C . LEU A 1 100 ? -11.283 -6.207 10.552 1.00 88.12 100 LEU A C 1
ATOM 802 O O . LEU A 1 100 ? -11.252 -5.535 9.525 1.00 88.12 100 LEU A O 1
ATOM 806 N N . LEU A 1 101 ? -10.345 -7.118 10.828 1.00 85.12 101 LEU A N 1
ATOM 807 C CA . LEU A 1 101 ? -9.160 -7.306 9.983 1.00 85.12 101 LEU A CA 1
ATOM 808 C C . LEU A 1 101 ? -9.520 -7.769 8.570 1.00 85.12 101 LEU A C 1
ATOM 810 O O . LEU A 1 101 ? -8.855 -7.375 7.613 1.00 85.12 101 LEU A O 1
ATOM 814 N N . ASN A 1 102 ? -10.563 -8.588 8.437 1.00 87.50 102 ASN A N 1
ATOM 815 C CA . ASN A 1 102 ? -11.045 -9.037 7.139 1.00 87.50 102 ASN A CA 1
ATOM 816 C C . ASN A 1 102 ? -11.788 -7.918 6.399 1.00 87.50 102 ASN A C 1
ATOM 818 O O . ASN A 1 102 ? -11.617 -7.785 5.191 1.00 87.50 102 ASN A O 1
ATOM 822 N N . ALA A 1 103 ? -12.552 -7.077 7.106 1.00 88.75 103 ALA A N 1
ATOM 823 C CA . ALA A 1 103 ? -13.195 -5.912 6.499 1.00 88.75 103 ALA A CA 1
ATOM 824 C C . ALA A 1 103 ? -12.157 -4.887 6.003 1.00 88.75 103 ALA A C 1
ATOM 826 O O . ALA A 1 103 ? -12.285 -4.373 4.896 1.00 88.75 103 ALA A O 1
ATOM 827 N N . LEU A 1 104 ? -11.080 -4.661 6.764 1.00 84.88 104 LEU A N 1
ATOM 828 C CA . LEU A 1 104 ? -9.946 -3.820 6.356 1.00 84.88 104 LEU A CA 1
ATOM 829 C C . LEU A 1 104 ? -9.143 -4.396 5.180 1.00 84.88 104 LEU A C 1
ATOM 831 O O . LEU A 1 104 ? -8.436 -3.655 4.505 1.00 84.88 104 LEU A O 1
ATOM 835 N N . ALA A 1 105 ? -9.224 -5.706 4.938 1.00 83.81 105 ALA A N 1
ATOM 836 C CA . ALA A 1 105 ? -8.540 -6.351 3.820 1.00 83.81 105 ALA A CA 1
ATOM 837 C C . ALA A 1 105 ? -9.279 -6.171 2.485 1.00 83.81 105 ALA A C 1
ATOM 839 O O . ALA A 1 105 ? -8.713 -6.475 1.430 1.00 83.81 105 ALA A O 1
ATOM 840 N N . LEU A 1 106 ? -10.533 -5.701 2.514 1.00 87.19 106 LEU A N 1
ATOM 841 C CA . LEU A 1 106 ? -11.309 -5.477 1.303 1.00 87.19 106 LEU A CA 1
ATOM 842 C C . LEU A 1 106 ? -10.604 -4.462 0.388 1.00 87.19 106 LEU A C 1
ATOM 844 O O . LEU A 1 106 ? -10.107 -3.434 0.853 1.00 87.19 106 LEU A O 1
ATOM 848 N N . PRO A 1 107 ? -10.557 -4.721 -0.927 1.00 85.56 107 PRO A N 1
ATOM 849 C CA . PRO A 1 107 ? -10.007 -3.761 -1.864 1.00 85.56 107 PRO A CA 1
ATOM 850 C C . PRO A 1 107 ? -10.929 -2.543 -1.997 1.00 85.56 107 PRO A C 1
ATOM 852 O O . PRO A 1 107 ? -12.145 -2.634 -1.824 1.00 85.56 107 PRO A O 1
ATOM 855 N N . ASN A 1 108 ? -10.360 -1.409 -2.409 1.00 86.19 108 ASN A N 1
ATOM 856 C CA . ASN A 1 108 ? -11.155 -0.231 -2.754 1.00 86.19 108 ASN A CA 1
ATOM 857 C C . ASN A 1 108 ? -12.156 -0.537 -3.881 1.00 86.19 108 ASN A C 1
ATOM 859 O O . ASN A 1 108 ? -11.848 -1.286 -4.822 1.00 86.19 108 ASN A O 1
ATOM 863 N N . PHE A 1 109 ? -13.324 0.111 -3.817 1.00 87.69 109 PHE A N 1
ATOM 864 C CA . PHE A 1 109 ? -14.346 0.034 -4.859 1.00 87.69 109 PHE A CA 1
ATOM 865 C C . PHE A 1 109 ? -13.774 0.384 -6.231 1.00 87.69 109 PHE A C 1
ATOM 867 O O . PHE A 1 109 ? -12.992 1.325 -6.381 1.00 87.69 109 PHE A O 1
ATOM 874 N N . VAL A 1 110 ? -14.204 -0.361 -7.244 1.00 86.81 110 VAL A N 1
ATOM 875 C CA . VAL A 1 110 ? -13.909 -0.024 -8.636 1.00 86.81 110 VAL A CA 1
ATOM 876 C C . VAL A 1 110 ? -14.763 1.191 -9.024 1.00 86.81 110 VAL A C 1
ATOM 878 O O . VAL A 1 110 ? -15.951 1.252 -8.690 1.00 86.81 110 VAL A O 1
ATOM 881 N N . HIS A 1 111 ? -14.146 2.194 -9.657 1.00 82.56 111 HIS A N 1
ATOM 882 C CA . HIS A 1 111 ? -14.847 3.401 -10.113 1.00 82.56 111 HIS A CA 1
ATOM 883 C C . HIS A 1 111 ? -15.584 3.142 -11.430 1.00 82.56 111 HIS A C 1
ATOM 885 O O . HIS A 1 111 ? -16.787 3.363 -11.517 1.00 82.56 111 HIS A O 1
ATOM 891 N N . GLU A 1 112 ? -14.866 2.612 -12.421 1.00 80.06 112 GLU A N 1
ATOM 892 C CA . GLU A 1 112 ? -15.381 2.276 -13.746 1.00 80.06 112 GLU A CA 1
ATOM 893 C C . GLU A 1 112 ? -14.945 0.870 -14.137 1.00 80.06 112 GLU A C 1
ATOM 895 O O . GLU A 1 112 ? -13.809 0.466 -13.880 1.00 80.06 112 GLU A O 1
ATOM 900 N N . VAL A 1 113 ? -15.865 0.139 -14.762 1.00 71.50 113 VAL A N 1
ATOM 901 C CA . VAL A 1 113 ? -15.626 -1.204 -15.282 1.00 71.50 113 VAL A CA 1
ATOM 902 C C . VAL A 1 113 ? -15.526 -1.109 -16.797 1.00 71.50 113 VAL A C 1
ATOM 904 O O . VAL A 1 113 ? -16.433 -0.602 -17.457 1.00 71.50 113 VAL A O 1
ATOM 907 N N . GLY A 1 114 ? -14.401 -1.562 -17.345 1.00 69.50 114 GLY A N 1
ATOM 908 C CA . GLY A 1 114 ? -14.217 -1.661 -18.786 1.00 69.50 114 GLY A CA 1
ATOM 909 C C . GLY A 1 114 ? -14.815 -2.960 -19.318 1.00 69.50 114 GLY A C 1
ATOM 910 O O . GLY A 1 114 ? -14.586 -4.020 -18.755 1.00 69.50 114 GLY A O 1
ATOM 911 N N . ASN A 1 115 ? -15.513 -2.899 -20.452 1.00 73.19 115 ASN A N 1
ATOM 912 C CA . ASN A 1 115 ? -16.092 -4.091 -21.093 1.00 73.19 115 ASN A CA 1
ATOM 913 C C . ASN A 1 115 ? -15.064 -4.920 -21.890 1.00 73.19 115 ASN A C 1
ATOM 915 O O . ASN A 1 115 ? -15.411 -5.943 -22.474 1.00 73.19 115 ASN A O 1
ATOM 919 N N . GLN A 1 116 ? -13.822 -4.442 -22.001 1.00 77.50 116 GLN A N 1
ATOM 920 C CA . GLN A 1 116 ? -12.767 -5.067 -22.795 1.00 77.50 116 GLN A CA 1
ATOM 921 C C . GLN A 1 116 ? -11.447 -5.048 -22.031 1.00 77.50 116 GLN A C 1
ATOM 923 O O . GLN A 1 116 ? -10.944 -3.980 -21.672 1.00 77.50 116 GLN A O 1
ATOM 928 N N . GLU A 1 117 ? -10.858 -6.228 -21.852 1.00 73.38 117 GLU A N 1
ATOM 929 C CA . GLU A 1 117 ? -9.483 -6.365 -21.386 1.00 73.38 117 GLU A CA 1
ATOM 930 C C . GLU A 1 117 ? -8.542 -5.907 -22.507 1.00 73.38 117 GLU A C 1
ATOM 932 O O . GLU A 1 117 ? -8.418 -6.550 -23.551 1.00 73.38 117 GLU A O 1
ATOM 937 N N . LYS A 1 118 ? -7.911 -4.744 -22.323 1.00 75.25 118 LYS A N 1
ATOM 938 C CA . LYS A 1 118 ? -6.913 -4.230 -23.263 1.00 75.25 118 LYS A CA 1
ATOM 939 C C . LYS A 1 118 ? -5.520 -4.622 -22.776 1.00 75.25 118 LYS A C 1
ATOM 941 O O . LYS A 1 118 ? -5.202 -4.356 -21.616 1.00 75.25 118 LYS A O 1
ATOM 946 N N . PRO A 1 119 ? -4.660 -5.189 -23.639 1.00 76.25 119 PRO A N 1
ATOM 947 C CA . PRO A 1 119 ? -3.279 -5.447 -23.262 1.00 76.25 119 PRO A CA 1
ATOM 948 C C . PRO A 1 119 ? -2.602 -4.122 -22.889 1.00 76.25 119 PRO A C 1
ATOM 950 O O . PRO A 1 119 ? -2.584 -3.182 -23.684 1.00 76.25 119 PRO A O 1
ATOM 953 N N . MET A 1 120 ? -2.053 -4.046 -21.672 1.00 69.50 120 MET A N 1
ATOM 954 C CA . MET A 1 120 ? -1.449 -2.814 -21.146 1.00 69.50 120 MET A CA 1
ATOM 955 C C . MET A 1 120 ? -0.222 -2.361 -21.946 1.00 69.50 120 MET A C 1
ATOM 957 O O . MET A 1 120 ? 0.099 -1.177 -21.957 1.00 69.50 120 MET A O 1
ATOM 961 N N . LEU A 1 121 ? 0.476 -3.290 -22.606 1.00 77.31 121 LEU A N 1
ATOM 962 C CA . LEU A 1 121 ? 1.712 -3.019 -23.335 1.00 77.31 121 LEU A CA 1
ATOM 963 C C . LEU A 1 121 ? 1.743 -3.786 -24.656 1.00 77.31 121 LEU A C 1
ATOM 965 O O . LEU A 1 121 ? 1.327 -4.942 -24.736 1.00 77.31 121 LEU A O 1
ATOM 969 N N . LYS A 1 122 ? 2.293 -3.147 -25.693 1.00 80.31 122 LYS A N 1
ATOM 970 C CA . LYS A 1 122 ? 2.609 -3.829 -26.951 1.00 80.31 122 LYS A CA 1
ATOM 971 C C . LYS A 1 122 ? 3.803 -4.768 -26.728 1.00 80.31 122 LYS A C 1
ATOM 973 O O . LYS A 1 122 ? 4.763 -4.365 -26.063 1.00 80.31 122 LYS A O 1
ATOM 978 N N . PRO A 1 123 ? 3.793 -5.986 -27.296 1.00 79.94 123 PRO A N 1
ATOM 979 C CA . PRO A 1 123 ? 4.955 -6.863 -27.242 1.00 79.94 123 PRO A CA 1
ATOM 980 C C . PRO A 1 123 ? 6.158 -6.161 -27.879 1.00 79.94 123 PRO A C 1
ATOM 982 O O . PRO A 1 123 ? 6.037 -5.513 -28.920 1.00 79.94 123 PRO A O 1
ATOM 985 N N . SER A 1 124 ? 7.326 -6.273 -27.250 1.00 83.25 124 SER A N 1
ATOM 986 C CA . SER A 1 124 ? 8.550 -5.634 -27.731 1.00 83.25 124 SER A CA 1
ATOM 987 C C . SER A 1 124 ? 9.722 -6.609 -27.720 1.00 83.25 124 SER A C 1
ATOM 989 O O . SER A 1 124 ? 9.867 -7.425 -26.814 1.00 83.25 124 SER A O 1
ATOM 991 N N . LYS A 1 125 ? 10.588 -6.496 -28.731 1.00 89.88 125 LYS A N 1
ATOM 992 C CA . LYS A 1 125 ? 11.799 -7.320 -28.897 1.00 89.88 125 LYS A CA 1
ATOM 993 C C . LYS A 1 125 ? 13.057 -6.640 -28.335 1.00 89.88 125 LYS A C 1
ATOM 995 O O . LYS A 1 125 ? 14.170 -6.907 -28.778 1.00 89.88 125 LYS A O 1
ATOM 1000 N N . HIS A 1 126 ? 12.883 -5.719 -27.383 1.00 88.62 126 HIS A N 1
ATOM 1001 C CA . HIS A 1 126 ? 13.976 -4.901 -26.847 1.00 88.62 126 HIS A CA 1
ATOM 1002 C C . HIS A 1 126 ? 15.058 -5.759 -26.179 1.00 88.62 126 HIS A C 1
ATOM 1004 O O . HIS A 1 126 ? 16.241 -5.486 -26.352 1.00 88.62 126 HIS A O 1
ATOM 1010 N N . ARG A 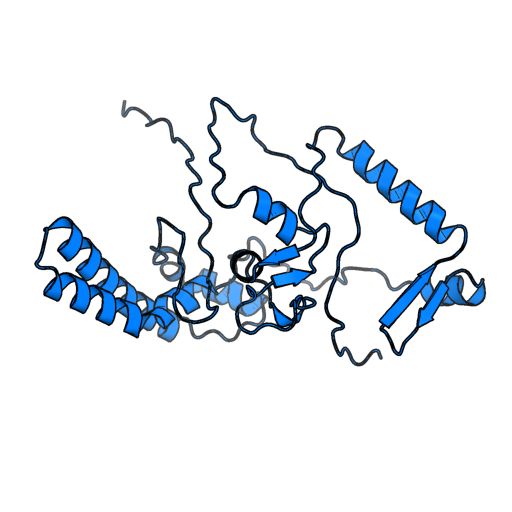1 127 ? 14.659 -6.820 -25.465 1.00 89.25 127 ARG A N 1
ATOM 1011 C CA . ARG A 1 127 ? 15.581 -7.753 -24.807 1.00 89.25 127 ARG A CA 1
ATOM 1012 C C . ARG A 1 127 ? 16.534 -8.391 -25.814 1.00 89.25 127 ARG A C 1
ATOM 1014 O O . ARG A 1 127 ? 17.743 -8.301 -25.643 1.00 89.25 127 ARG A O 1
ATOM 1021 N N . ASP A 1 128 ? 15.988 -8.980 -26.876 1.00 90.75 128 ASP A N 1
ATOM 1022 C CA . ASP A 1 128 ? 16.775 -9.708 -27.874 1.00 90.75 128 ASP A CA 1
ATOM 1023 C C . ASP A 1 128 ? 17.746 -8.764 -28.594 1.00 90.75 128 ASP A C 1
ATOM 1025 O O . ASP A 1 128 ? 18.928 -9.072 -28.733 1.00 90.75 128 ASP A O 1
ATOM 1029 N N . TYR A 1 129 ? 17.273 -7.568 -28.959 1.00 92.69 129 TYR A N 1
ATOM 1030 C CA . TYR A 1 129 ? 18.101 -6.527 -29.566 1.00 92.69 129 TYR A CA 1
ATOM 1031 C C . TYR A 1 129 ? 19.257 -6.085 -28.653 1.00 92.69 129 TYR A C 1
ATOM 1033 O O . TYR A 1 129 ? 20.411 -6.044 -29.082 1.00 92.69 129 TYR A O 1
ATOM 1041 N N . LEU A 1 130 ? 18.976 -5.780 -27.381 1.00 94.31 130 LEU A N 1
ATOM 1042 C CA . LEU A 1 130 ? 19.991 -5.306 -26.438 1.00 94.31 130 LEU A CA 1
ATOM 1043 C C . LEU A 1 130 ? 21.007 -6.393 -26.079 1.00 94.31 130 LEU A C 1
ATOM 1045 O O . LEU A 1 130 ? 22.194 -6.091 -25.941 1.00 94.31 130 LEU A O 1
ATOM 1049 N N . THR A 1 131 ? 20.573 -7.650 -25.965 1.00 92.94 131 THR A N 1
ATOM 1050 C CA . THR A 1 131 ? 21.475 -8.785 -25.746 1.00 92.94 131 THR A CA 1
ATOM 1051 C C . THR A 1 131 ? 22.343 -9.053 -26.973 1.00 92.94 131 THR A C 1
ATOM 1053 O O . THR A 1 131 ? 23.554 -9.192 -26.819 1.00 92.94 131 THR A O 1
ATOM 1056 N N . GLN A 1 132 ? 21.780 -9.035 -28.189 1.00 93.38 132 GLN A N 1
ATOM 1057 C CA . GLN A 1 132 ? 22.550 -9.205 -29.429 1.00 93.38 132 GLN A CA 1
ATOM 1058 C C . GLN A 1 132 ? 23.639 -8.133 -29.586 1.00 93.38 132 GLN A C 1
ATOM 1060 O O . GLN A 1 132 ? 24.718 -8.412 -30.100 1.00 93.38 132 GLN A O 1
ATOM 1065 N N . LYS A 1 133 ? 23.369 -6.904 -29.133 1.00 94.12 133 LYS A N 1
ATOM 1066 C CA . LYS A 1 133 ? 24.329 -5.791 -29.162 1.00 94.12 133 LYS A CA 1
ATOM 1067 C C . LYS A 1 133 ? 25.290 -5.760 -27.966 1.00 94.12 133 LYS A C 1
ATOM 1069 O O . LYS A 1 133 ? 26.115 -4.857 -27.891 1.00 94.12 133 LYS A O 1
ATOM 1074 N N . GLY A 1 134 ? 25.195 -6.707 -27.032 1.00 93.94 134 GLY A N 1
ATOM 1075 C CA . GLY A 1 134 ? 26.059 -6.761 -25.847 1.00 93.94 134 GLY A CA 1
ATOM 1076 C C . GLY A 1 134 ? 25.783 -5.666 -24.808 1.00 93.94 134 GLY A C 1
ATOM 1077 O O . GLY A 1 134 ? 26.591 -5.461 -23.907 1.00 93.94 134 GLY A O 1
ATOM 1078 N N . HIS A 1 135 ? 24.647 -4.968 -24.901 1.00 95.75 135 HIS A N 1
ATOM 1079 C CA . HIS A 1 135 ? 24.261 -3.898 -23.972 1.00 95.75 135 HIS A CA 1
ATOM 1080 C C . HIS A 1 135 ? 23.389 -4.377 -22.809 1.00 95.75 135 HIS A C 1
ATOM 1082 O O . HIS A 1 135 ? 23.135 -3.614 -21.878 1.00 95.75 135 HIS A O 1
ATOM 1088 N N . MET A 1 136 ? 22.918 -5.626 -22.856 1.00 94.44 136 MET A N 1
ATOM 1089 C CA . MET A 1 136 ? 22.138 -6.255 -21.795 1.00 94.44 136 MET A CA 1
ATOM 1090 C C . MET A 1 136 ? 22.620 -7.683 -21.547 1.00 94.44 136 MET A C 1
ATOM 1092 O O . MET A 1 136 ? 22.620 -8.515 -22.457 1.00 94.44 136 MET A O 1
ATOM 1096 N N . ARG A 1 137 ? 22.936 -7.991 -20.289 1.00 92.44 137 ARG A N 1
ATOM 1097 C CA . ARG A 1 137 ? 23.193 -9.348 -19.800 1.00 92.44 137 ARG A CA 1
ATOM 1098 C C . ARG A 1 137 ? 22.178 -9.695 -18.718 1.00 92.44 137 ARG A C 1
ATOM 1100 O O . ARG A 1 137 ? 22.037 -8.962 -17.747 1.00 92.44 137 ARG A O 1
ATOM 1107 N N . VAL A 1 138 ? 21.502 -10.829 -18.869 1.00 88.06 138 VAL A N 1
ATOM 1108 C CA . VAL A 1 138 ? 20.541 -11.333 -17.880 1.00 88.06 138 VAL A CA 1
ATOM 1109 C C . VAL A 1 138 ? 21.178 -12.484 -17.114 1.00 88.06 138 VAL A C 1
ATOM 1111 O O . VAL A 1 138 ? 21.508 -13.511 -17.706 1.00 88.06 138 VAL A O 1
ATOM 1114 N N . ASP A 1 139 ? 21.326 -12.331 -15.802 1.00 85.25 139 ASP A N 1
ATOM 1115 C CA . ASP A 1 139 ? 21.663 -13.436 -14.913 1.00 85.25 139 ASP A CA 1
ATOM 1116 C C . ASP A 1 139 ? 20.370 -14.082 -14.398 1.00 85.25 139 ASP A C 1
ATOM 1118 O O . ASP A 1 139 ? 19.664 -13.546 -13.539 1.00 85.25 139 ASP A O 1
ATOM 1122 N N . LYS A 1 140 ? 20.043 -15.252 -14.953 1.00 80.38 140 LYS A N 1
ATOM 1123 C CA . LYS A 1 140 ? 18.814 -15.989 -14.624 1.00 80.38 140 LYS A CA 1
ATOM 1124 C C . LYS A 1 140 ? 18.839 -16.586 -13.212 1.00 80.38 140 LYS A C 1
ATOM 1126 O O . LYS A 1 140 ? 17.772 -16.747 -12.607 1.00 80.38 140 LYS A O 1
ATOM 1131 N N . ASN A 1 141 ? 20.027 -16.870 -12.670 1.00 79.31 141 ASN A N 1
ATOM 1132 C CA . ASN A 1 141 ? 20.182 -17.504 -11.362 1.00 79.31 141 ASN A CA 1
ATOM 1133 C C . ASN A 1 141 ? 19.751 -16.528 -10.268 1.00 79.31 141 ASN A C 1
ATOM 1135 O O . ASN A 1 141 ? 18.822 -16.809 -9.507 1.00 79.31 141 ASN A O 1
ATOM 1139 N N . ILE A 1 142 ? 20.326 -15.326 -10.280 1.00 77.19 142 ILE A N 1
ATOM 1140 C CA . ILE A 1 142 ? 20.008 -14.269 -9.310 1.00 77.19 142 ILE A CA 1
ATOM 1141 C C . ILE A 1 142 ? 18.826 -13.385 -9.736 1.00 77.19 142 ILE A C 1
ATOM 1143 O O . ILE A 1 142 ? 18.242 -12.712 -8.896 1.00 77.19 142 ILE A O 1
ATOM 1147 N N . GLY A 1 143 ? 18.390 -13.448 -11.000 1.00 76.81 143 GLY A N 1
ATOM 1148 C CA . GLY A 1 143 ? 17.277 -12.636 -11.508 1.00 76.81 143 GLY A CA 1
ATOM 1149 C C . GLY A 1 143 ? 17.650 -11.165 -11.711 1.00 76.81 143 GLY A C 1
ATOM 1150 O O . GLY A 1 143 ? 16.815 -10.291 -11.498 1.00 76.81 143 GLY A O 1
ATOM 1151 N N . VAL A 1 144 ? 18.900 -10.893 -12.095 1.00 84.00 144 VAL A N 1
ATOM 1152 C CA . VAL A 1 144 ? 19.444 -9.537 -12.260 1.00 84.00 144 VAL A CA 1
ATOM 1153 C C . VAL A 1 144 ? 19.696 -9.250 -13.737 1.00 84.00 144 VAL A C 1
ATOM 1155 O O . VAL A 1 144 ? 20.126 -10.121 -14.494 1.00 84.00 144 VAL A O 1
ATOM 1158 N N . VAL A 1 145 ? 19.434 -8.011 -14.151 1.00 89.56 145 VAL A N 1
ATOM 1159 C CA . VAL A 1 145 ? 19.750 -7.512 -15.492 1.00 89.56 145 VAL A CA 1
ATOM 1160 C C . VAL A 1 145 ? 20.865 -6.483 -15.376 1.00 89.56 145 VAL A C 1
ATOM 1162 O O . VAL A 1 145 ? 20.722 -5.470 -14.698 1.00 89.56 145 VAL A O 1
ATOM 1165 N N . HIS A 1 146 ? 21.970 -6.741 -16.062 1.00 91.75 146 HIS A N 1
ATOM 1166 C CA . HIS A 1 146 ? 23.081 -5.815 -16.195 1.00 91.75 146 HIS A CA 1
ATOM 1167 C C . HIS A 1 146 ? 22.943 -5.066 -17.517 1.00 91.75 146 HIS A C 1
ATOM 1169 O O . HIS A 1 146 ? 22.843 -5.690 -18.576 1.00 91.75 146 HIS A O 1
ATOM 1175 N N . LEU A 1 147 ? 22.949 -3.738 -17.450 1.00 93.81 147 LEU A N 1
ATOM 1176 C CA . LEU A 1 147 ? 22.932 -2.857 -18.613 1.00 93.81 147 LEU A CA 1
ATOM 1177 C C . LEU A 1 147 ? 24.291 -2.179 -18.767 1.00 93.81 147 LEU A C 1
ATOM 1179 O O . LEU A 1 147 ? 24.904 -1.784 -17.777 1.00 93.81 147 LEU A O 1
ATOM 1183 N N . VAL A 1 148 ? 24.751 -2.031 -20.009 1.00 94.25 148 VAL A N 1
ATOM 1184 C CA . VAL A 1 148 ? 26.024 -1.377 -20.338 1.00 94.25 148 VAL A CA 1
ATOM 1185 C C . VAL A 1 148 ? 25.855 -0.504 -21.577 1.00 94.25 148 VAL A C 1
ATOM 1187 O O . VAL A 1 148 ? 25.199 -0.893 -22.542 1.00 94.25 148 VAL A O 1
ATOM 1190 N N . GLY A 1 149 ? 26.486 0.669 -21.579 1.00 94.69 149 GLY A N 1
ATOM 1191 C CA . GLY A 1 149 ? 26.472 1.594 -22.712 1.00 94.69 149 GLY A CA 1
ATOM 1192 C C . GLY A 1 149 ? 25.224 2.474 -22.746 1.00 94.69 149 GLY A C 1
ATOM 1193 O O . GLY A 1 149 ? 24.730 2.913 -21.705 1.00 94.69 149 GLY A O 1
ATOM 1194 N N . TYR A 1 150 ? 24.709 2.752 -23.946 1.00 94.19 150 TYR A N 1
ATOM 1195 C CA . TYR A 1 150 ? 23.634 3.731 -24.130 1.00 94.19 150 TYR A CA 1
ATOM 1196 C C . TYR A 1 150 ? 22.331 3.442 -23.360 1.00 94.19 150 TYR A C 1
ATOM 1198 O O . TYR A 1 150 ? 21.676 4.420 -23.009 1.00 94.19 150 TYR A O 1
ATOM 1206 N N . PRO A 1 151 ? 21.924 2.194 -23.026 1.00 94.94 151 PRO A N 1
ATOM 1207 C CA . PRO A 1 151 ? 20.733 1.992 -22.199 1.00 94.94 151 PRO A CA 1
ATOM 1208 C C . PRO A 1 151 ? 20.862 2.612 -20.804 1.00 94.94 151 PRO A C 1
ATOM 1210 O O . PRO A 1 151 ? 19.879 3.118 -20.273 1.00 94.94 151 PRO A O 1
ATOM 1213 N N . VAL A 1 152 ? 22.074 2.632 -20.235 1.00 94.56 152 VAL A N 1
ATOM 1214 C CA . VAL A 1 152 ? 22.348 3.282 -18.943 1.00 94.56 152 VAL A CA 1
ATOM 1215 C C . VAL A 1 152 ? 22.247 4.802 -19.081 1.00 94.56 152 VAL A C 1
ATOM 1217 O O . VAL A 1 152 ? 21.639 5.464 -18.243 1.00 94.56 152 VAL A O 1
ATOM 1220 N N . LEU A 1 153 ? 22.792 5.360 -20.168 1.00 95.25 153 LEU A N 1
ATOM 1221 C CA . LEU A 1 153 ? 22.672 6.791 -20.465 1.00 95.25 153 LEU A CA 1
ATOM 1222 C C . LEU A 1 153 ? 21.209 7.197 -20.658 1.00 95.25 153 LEU A C 1
ATOM 1224 O O . LEU A 1 153 ? 20.770 8.190 -20.084 1.00 95.25 153 LEU A O 1
ATOM 1228 N N . LEU A 1 154 ? 20.444 6.398 -21.405 1.00 94.88 154 LEU A N 1
ATOM 1229 C CA . LEU A 1 154 ? 19.020 6.617 -21.630 1.00 94.88 154 LEU A CA 1
ATOM 1230 C C . LEU A 1 154 ? 18.236 6.558 -20.316 1.00 94.88 154 LEU A C 1
ATOM 1232 O O . LEU A 1 154 ? 17.422 7.437 -20.061 1.00 94.88 154 LEU A O 1
ATOM 1236 N N . GLN A 1 155 ? 18.510 5.574 -19.456 1.00 93.31 155 GLN A N 1
ATOM 1237 C CA . GLN A 1 155 ? 17.891 5.475 -18.134 1.00 93.31 155 GLN A CA 1
ATOM 1238 C C . GLN A 1 155 ? 18.161 6.726 -17.284 1.00 93.31 155 GLN A C 1
ATOM 1240 O O . GLN A 1 155 ? 17.238 7.270 -16.677 1.00 93.31 155 GLN A O 1
ATOM 1245 N N . ASN A 1 156 ? 19.408 7.204 -17.259 1.00 93.88 156 ASN A N 1
ATOM 1246 C CA . ASN A 1 156 ? 19.780 8.408 -16.517 1.00 93.88 156 ASN A CA 1
ATOM 1247 C C . ASN A 1 156 ? 19.120 9.666 -17.093 1.00 93.88 156 ASN A C 1
ATOM 1249 O O . ASN A 1 156 ? 18.636 10.502 -16.333 1.00 93.88 156 ASN A O 1
ATOM 1253 N N . HIS A 1 157 ? 19.056 9.783 -18.419 1.00 96.38 157 HIS A N 1
ATOM 1254 C CA . HIS A 1 157 ? 18.420 10.917 -19.080 1.00 96.38 157 HIS A CA 1
ATOM 1255 C C . HIS A 1 157 ? 16.906 10.941 -18.839 1.00 96.38 157 HIS A C 1
ATOM 1257 O O . HIS A 1 157 ? 16.368 11.974 -18.456 1.00 96.38 157 HIS A O 1
ATOM 1263 N N . LEU A 1 158 ? 16.234 9.790 -18.957 1.00 95.69 158 LEU A N 1
ATOM 1264 C CA . LEU A 1 158 ? 14.811 9.652 -18.640 1.00 95.69 158 LEU A CA 1
ATOM 1265 C C . LEU A 1 158 ? 14.522 10.014 -17.182 1.00 95.69 158 LEU A C 1
ATOM 1267 O O . LEU A 1 158 ? 13.547 10.705 -16.908 1.00 95.69 158 LEU A O 1
ATOM 1271 N N . LYS A 1 159 ? 15.379 9.592 -16.244 1.00 94.50 159 LYS A N 1
ATOM 1272 C CA . LYS A 1 159 ? 15.252 9.979 -14.834 1.00 94.50 159 LYS A CA 1
ATOM 1273 C C . LYS A 1 159 ? 15.281 11.503 -14.668 1.00 94.50 159 LYS A C 1
ATOM 1275 O O . LYS A 1 159 ? 14.445 12.031 -13.945 1.00 94.50 159 LYS A O 1
ATOM 1280 N N . ILE A 1 160 ? 16.229 12.189 -15.309 1.00 95.38 160 ILE A N 1
ATOM 1281 C CA . ILE A 1 160 ? 16.356 13.653 -15.233 1.00 95.38 160 ILE A CA 1
ATOM 1282 C C . ILE A 1 160 ? 15.125 14.329 -15.845 1.00 95.38 160 ILE A C 1
ATOM 1284 O O . ILE A 1 160 ? 14.478 15.119 -15.167 1.00 95.38 160 ILE A O 1
ATOM 1288 N N . GLN A 1 161 ? 14.738 13.942 -17.063 1.00 96.38 161 GLN A N 1
ATOM 1289 C CA . GLN A 1 161 ? 13.575 14.514 -17.746 1.00 96.38 161 GLN A CA 1
ATOM 1290 C C . GLN A 1 161 ? 12.272 14.325 -16.961 1.00 96.38 161 GLN A C 1
ATOM 1292 O O . GLN A 1 161 ? 11.444 15.230 -16.911 1.00 96.38 161 GLN A O 1
ATOM 1297 N N . LEU A 1 162 ? 12.077 13.161 -16.332 1.00 94.88 162 LEU A N 1
ATOM 1298 C CA . LEU A 1 162 ? 10.902 12.913 -15.496 1.00 94.88 162 LEU A CA 1
ATOM 1299 C C . LEU A 1 162 ? 10.896 13.806 -14.250 1.00 94.88 162 LEU A C 1
ATOM 1301 O O . LEU A 1 162 ? 9.842 14.315 -13.889 1.00 94.88 162 LEU A O 1
ATOM 1305 N N . LEU A 1 163 ? 12.050 14.033 -13.617 1.00 94.31 163 LEU A N 1
ATOM 1306 C CA . LEU A 1 163 ? 12.145 14.945 -12.472 1.00 94.31 163 LEU A CA 1
ATOM 1307 C C . LEU A 1 163 ? 11.869 16.404 -12.869 1.00 94.31 163 LEU A C 1
ATOM 1309 O O . LEU A 1 163 ? 11.175 17.116 -12.145 1.00 94.31 163 LEU A O 1
ATOM 1313 N N . GLU A 1 164 ? 12.378 16.836 -14.025 1.00 95.62 164 GLU A N 1
ATOM 1314 C CA . GLU A 1 164 ? 12.143 18.177 -14.579 1.00 95.62 164 GLU A CA 1
ATOM 1315 C C . GLU A 1 164 ? 10.669 18.389 -14.956 1.00 95.62 164 GLU A C 1
ATOM 1317 O O . GLU A 1 164 ? 10.091 19.431 -14.654 1.00 95.62 164 GLU A O 1
ATOM 1322 N N . MET A 1 165 ? 10.022 17.376 -15.543 1.00 96.00 165 MET A N 1
ATOM 1323 C CA . MET A 1 165 ? 8.601 17.420 -15.909 1.00 96.00 165 MET A CA 1
ATOM 1324 C C . MET A 1 165 ? 7.685 17.667 -14.702 1.00 96.00 165 MET A C 1
ATOM 1326 O O . MET A 1 165 ? 6.638 18.296 -14.843 1.00 96.00 165 MET A O 1
ATOM 1330 N N . PHE A 1 166 ? 8.082 17.197 -13.517 1.00 92.88 166 PHE A N 1
ATOM 1331 C CA . PHE A 1 166 ? 7.344 17.379 -12.269 1.00 92.88 166 PHE A CA 1
ATOM 1332 C C . PHE A 1 166 ? 8.053 18.337 -11.303 1.00 92.88 166 PHE A C 1
ATOM 1334 O O . PHE A 1 166 ? 7.918 18.179 -10.094 1.00 92.88 166 PHE A O 1
ATOM 1341 N N . GLN A 1 167 ? 8.784 19.344 -11.798 1.00 93.19 167 GLN A N 1
ATOM 1342 C CA . GLN A 1 167 ? 9.566 20.281 -10.969 1.00 93.19 167 GLN A CA 1
ATOM 1343 C C . GLN A 1 167 ? 8.772 20.988 -9.852 1.00 93.19 167 GLN A C 1
ATOM 1345 O O . GLN A 1 167 ? 9.344 21.324 -8.818 1.00 93.19 167 GLN A O 1
ATOM 1350 N N . ASP A 1 168 ? 7.457 21.166 -10.025 1.00 91.81 168 ASP A N 1
ATOM 1351 C CA . ASP A 1 168 ? 6.578 21.765 -9.010 1.00 91.81 168 ASP A CA 1
ATOM 1352 C C . ASP A 1 168 ? 6.257 20.807 -7.845 1.00 91.81 168 ASP A C 1
ATOM 1354 O O . ASP A 1 168 ? 5.711 21.221 -6.820 1.00 91.81 168 ASP A O 1
ATOM 1358 N N . ALA A 1 169 ? 6.562 19.513 -7.990 1.00 92.81 169 ALA A N 1
ATOM 1359 C CA . ALA A 1 169 ? 6.430 18.522 -6.934 1.00 92.81 169 ALA A CA 1
ATOM 1360 C C . ALA A 1 169 ? 7.661 18.530 -6.023 1.00 92.81 169 ALA A C 1
ATOM 1362 O O . ALA A 1 169 ? 8.809 18.568 -6.473 1.00 92.81 169 ALA A O 1
ATOM 1363 N N . ILE A 1 170 ? 7.418 18.405 -4.720 1.00 92.38 170 ILE A N 1
ATOM 1364 C CA . ILE A 1 170 ? 8.473 18.395 -3.710 1.00 92.38 170 ILE A CA 1
ATOM 1365 C C . ILE A 1 170 ? 9.324 17.137 -3.900 1.00 92.38 170 ILE A C 1
ATOM 1367 O O . ILE A 1 170 ? 8.837 16.011 -3.752 1.00 92.38 170 ILE A O 1
ATOM 1371 N N . LEU A 1 171 ? 10.605 17.325 -4.215 1.00 94.06 171 LEU A N 1
ATOM 1372 C CA . LEU A 1 171 ? 11.556 16.227 -4.318 1.00 94.06 171 LEU A CA 1
ATOM 1373 C C . LEU A 1 171 ? 11.880 15.687 -2.922 1.00 94.06 171 LEU A C 1
ATOM 1375 O O . LEU A 1 171 ? 12.395 16.405 -2.067 1.00 94.06 171 LEU A O 1
ATOM 1379 N N . VAL A 1 172 ? 11.597 14.405 -2.704 1.00 93.12 172 VAL A N 1
ATOM 1380 C CA . VAL A 1 172 ? 11.847 13.716 -1.435 1.00 93.12 172 VAL A CA 1
ATOM 1381 C C . VAL A 1 172 ? 12.742 12.497 -1.632 1.00 93.12 172 VAL A C 1
ATOM 1383 O O . VAL A 1 172 ? 12.692 11.809 -2.655 1.00 93.12 172 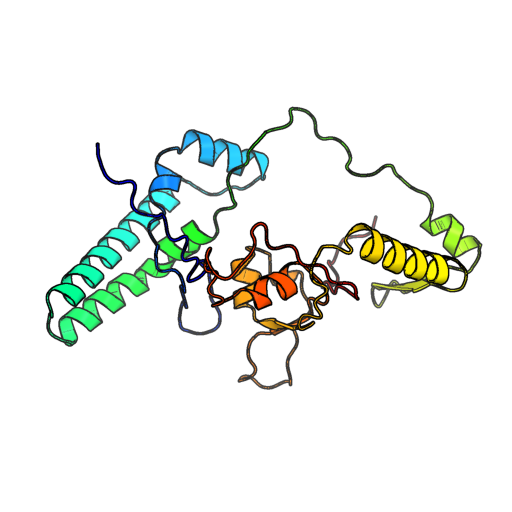VAL A O 1
ATOM 1386 N N . SER A 1 173 ? 13.541 12.196 -0.611 1.00 91.44 173 SER A N 1
ATOM 1387 C CA . SER A 1 173 ? 14.352 10.979 -0.531 1.00 91.44 173 SER A CA 1
ATOM 1388 C C . SER A 1 173 ? 13.843 10.119 0.630 1.00 91.44 173 SER A C 1
ATOM 1390 O O . SER A 1 173 ? 14.269 10.319 1.770 1.00 91.44 173 SER A O 1
ATOM 1392 N N . PRO A 1 174 ? 12.854 9.235 0.397 1.00 90.50 174 PRO A N 1
ATOM 1393 C CA . PRO A 1 174 ? 12.284 8.419 1.456 1.00 90.50 174 PRO A CA 1
ATOM 1394 C C . PRO A 1 174 ? 13.216 7.253 1.821 1.00 90.50 174 PRO A C 1
ATOM 1396 O O . PRO A 1 174 ? 14.091 6.857 1.051 1.00 90.50 174 PRO A O 1
ATOM 1399 N N . SER A 1 175 ? 12.994 6.656 2.994 1.00 90.56 175 SER A N 1
ATOM 1400 C CA . SER A 1 175 ? 13.685 5.425 3.390 1.00 90.56 175 SER A CA 1
ATOM 1401 C C . SER A 1 175 ? 13.434 4.311 2.370 1.00 90.56 175 SER A C 1
ATOM 1403 O O . SER A 1 175 ? 12.289 4.008 2.044 1.00 90.56 175 SER A O 1
ATOM 1405 N N . CYS A 1 176 ? 14.493 3.628 1.929 1.00 93.25 176 CYS A N 1
ATOM 1406 C CA . CYS A 1 176 ? 14.361 2.425 1.099 1.00 93.25 176 CYS A CA 1
ATOM 1407 C C . CYS A 1 176 ? 13.761 1.232 1.863 1.00 93.25 176 CYS A C 1
ATOM 1409 O O . CYS A 1 176 ? 13.404 0.229 1.244 1.00 93.25 176 CYS A O 1
ATOM 1411 N N . PHE A 1 177 ? 13.649 1.334 3.188 1.00 91.31 177 PHE A N 1
ATOM 1412 C CA . PHE A 1 177 ? 13.079 0.319 4.063 1.00 91.31 177 PHE A CA 1
ATOM 1413 C C . PHE A 1 177 ? 11.713 0.746 4.591 1.00 91.31 177 PHE A C 1
ATOM 1415 O O . PHE A 1 177 ? 11.547 1.877 5.055 1.00 91.31 177 PHE A O 1
ATOM 1422 N N . ALA A 1 178 ? 10.769 -0.191 4.599 1.00 88.81 178 ALA A N 1
ATOM 1423 C CA . ALA A 1 178 ? 9.449 -0.023 5.188 1.00 88.81 178 ALA A CA 1
ATOM 1424 C C . ALA A 1 178 ? 9.142 -1.168 6.162 1.00 88.81 178 ALA A C 1
ATOM 1426 O O . ALA A 1 178 ? 9.447 -2.331 5.902 1.00 88.81 178 ALA A O 1
ATOM 1427 N N . ARG A 1 179 ? 8.517 -0.847 7.299 1.00 85.62 179 ARG A N 1
ATOM 1428 C CA . ARG A 1 179 ? 7.970 -1.847 8.229 1.00 85.62 179 ARG A CA 1
ATOM 1429 C C . ARG A 1 179 ? 6.752 -2.535 7.613 1.00 85.62 179 ARG A C 1
ATOM 1431 O O . ARG A 1 179 ? 6.046 -1.918 6.817 1.00 85.62 179 ARG A O 1
ATOM 1438 N N . ALA A 1 180 ? 6.446 -3.758 8.049 1.00 83.06 180 ALA A N 1
ATOM 1439 C CA . ALA A 1 180 ? 5.289 -4.512 7.550 1.00 83.06 180 ALA A CA 1
ATOM 1440 C C . ALA A 1 180 ? 3.968 -3.724 7.654 1.00 83.06 180 ALA A C 1
ATOM 1442 O O . ALA A 1 180 ? 3.191 -3.725 6.709 1.00 83.06 180 ALA A O 1
ATOM 1443 N N . ALA A 1 181 ? 3.778 -2.951 8.731 1.00 78.62 181 ALA A N 1
ATOM 1444 C CA . ALA A 1 181 ? 2.602 -2.092 8.921 1.00 78.62 181 ALA A CA 1
ATOM 1445 C C . ALA A 1 181 ? 2.361 -1.103 7.767 1.00 78.62 181 ALA A C 1
ATOM 1447 O O . ALA A 1 181 ? 1.221 -0.786 7.451 1.00 78.62 181 ALA A O 1
ATOM 1448 N N . ILE A 1 182 ? 3.431 -0.612 7.134 1.00 83.19 182 ILE A N 1
ATOM 1449 C CA . ILE A 1 182 ? 3.334 0.311 5.997 1.00 83.19 182 ILE A CA 1
ATOM 1450 C C . ILE A 1 182 ? 2.823 -0.445 4.770 1.00 83.19 182 ILE A C 1
ATOM 1452 O O . ILE A 1 182 ? 1.923 0.030 4.088 1.00 83.19 182 ILE A O 1
ATOM 1456 N N . LEU A 1 183 ? 3.377 -1.631 4.507 1.00 85.38 183 LEU A N 1
ATOM 1457 C CA . LEU A 1 183 ? 2.961 -2.477 3.387 1.00 85.38 183 LEU A CA 1
ATOM 1458 C C . LEU A 1 183 ? 1.513 -2.948 3.540 1.00 85.38 183 LEU A C 1
ATOM 1460 O O . LEU A 1 183 ? 0.735 -2.870 2.593 1.00 85.38 183 LEU A O 1
ATOM 1464 N N . GLU A 1 184 ? 1.133 -3.370 4.745 1.00 78.81 184 GLU A N 1
ATOM 1465 C CA . GLU A 1 184 ? -0.246 -3.742 5.052 1.00 78.81 184 GLU A CA 1
ATOM 1466 C C . GLU A 1 184 ? -1.199 -2.538 4.924 1.00 78.81 184 GLU A C 1
ATOM 1468 O O . GLU A 1 184 ? -2.298 -2.692 4.402 1.00 78.81 184 GLU A O 1
ATOM 1473 N N . GLY A 1 185 ? -0.774 -1.326 5.309 1.00 77.81 185 GLY A N 1
ATOM 1474 C CA . GLY A 1 185 ? -1.561 -0.098 5.128 1.00 77.81 185 GLY A CA 1
ATOM 1475 C C . GLY A 1 185 ? -1.786 0.306 3.665 1.00 77.81 185 GLY A C 1
ATOM 1476 O O . GLY A 1 185 ? -2.772 0.968 3.356 1.00 77.81 185 GLY A O 1
ATOM 1477 N N . VAL A 1 186 ? -0.910 -0.118 2.751 1.00 81.75 186 VAL A N 1
ATOM 1478 C CA . VAL A 1 186 ? -1.089 0.041 1.293 1.00 81.75 186 VAL A CA 1
ATOM 1479 C C . VAL A 1 186 ? -1.852 -1.156 0.688 1.00 81.75 186 VAL A C 1
ATOM 1481 O O . VAL A 1 186 ? -2.136 -1.177 -0.506 1.00 81.75 186 VAL A O 1
ATOM 1484 N N . ASN A 1 187 ? -2.237 -2.136 1.514 1.00 80.38 187 ASN A N 1
ATOM 1485 C CA . ASN A 1 187 ? -2.950 -3.360 1.144 1.00 80.38 187 ASN A CA 1
ATOM 1486 C C . ASN A 1 187 ? -2.250 -4.172 0.035 1.00 80.38 187 ASN A C 1
ATOM 1488 O O . ASN A 1 187 ? -2.883 -4.639 -0.914 1.00 80.38 187 ASN A O 1
ATOM 1492 N N . VAL A 1 188 ? -0.924 -4.328 0.143 1.00 81.38 188 VAL A N 1
ATOM 1493 C CA . VAL A 1 188 ? -0.115 -5.134 -0.789 1.00 81.38 188 VAL A CA 1
ATOM 1494 C C . VAL A 1 188 ? 0.407 -6.423 -0.138 1.00 81.38 188 VAL A C 1
ATOM 1496 O O . VAL A 1 188 ? 0.693 -6.437 1.064 1.00 81.38 188 VAL A O 1
ATOM 1499 N N . PRO A 1 189 ? 0.590 -7.521 -0.898 1.00 82.62 189 PRO A N 1
ATOM 1500 C CA . PRO A 1 189 ? 1.133 -8.758 -0.347 1.00 82.62 189 PRO A CA 1
ATOM 1501 C C . PRO A 1 189 ? 2.602 -8.601 0.073 1.00 82.62 189 PRO A C 1
ATOM 1503 O O . PRO A 1 189 ? 3.493 -8.423 -0.753 1.00 82.62 189 PRO A O 1
ATOM 1506 N N . VAL A 1 190 ? 2.894 -8.765 1.366 1.00 85.12 190 VAL A N 1
ATOM 1507 C CA . VAL A 1 190 ? 4.268 -8.645 1.907 1.00 85.12 190 VAL A CA 1
ATOM 1508 C C . VAL A 1 190 ? 5.264 -9.652 1.314 1.00 85.12 190 VAL A C 1
ATOM 1510 O O . VAL A 1 190 ? 6.470 -9.421 1.343 1.00 85.12 190 VAL A O 1
ATOM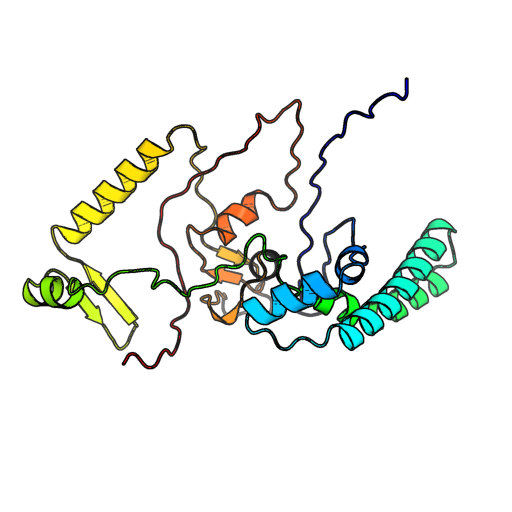 1513 N N . LYS A 1 191 ? 4.768 -10.767 0.758 1.00 85.50 191 LYS A N 1
ATOM 1514 C CA . LYS A 1 191 ? 5.570 -11.807 0.089 1.00 85.50 191 LYS A CA 1
ATOM 1515 C C . LYS A 1 191 ? 6.280 -11.306 -1.175 1.00 85.50 191 LYS A C 1
ATOM 1517 O O . LYS A 1 191 ? 7.261 -11.913 -1.592 1.00 85.50 191 LYS A O 1
ATOM 1522 N N . ASP A 1 192 ? 5.798 -10.209 -1.757 1.00 87.38 192 ASP A N 1
ATOM 1523 C CA . ASP A 1 192 ? 6.344 -9.628 -2.984 1.00 87.38 192 ASP A CA 1
ATOM 1524 C C . ASP A 1 192 ? 7.551 -8.712 -2.703 1.00 87.38 192 ASP A C 1
ATOM 1526 O O . ASP A 1 192 ? 8.124 -8.128 -3.624 1.00 87.38 192 ASP A O 1
ATOM 1530 N N . PHE A 1 193 ? 7.975 -8.600 -1.439 1.00 90.31 193 PHE A N 1
ATOM 1531 C CA . PHE A 1 193 ? 9.062 -7.729 -1.001 1.00 90.31 193 PHE A CA 1
ATOM 1532 C C . PHE A 1 193 ? 10.197 -8.509 -0.341 1.00 90.31 193 PHE A C 1
ATOM 1534 O O . PHE A 1 193 ? 10.000 -9.532 0.316 1.00 90.31 193 PHE A O 1
ATOM 1541 N N . VAL A 1 194 ? 11.418 -7.996 -0.492 1.00 90.44 194 VAL A N 1
ATOM 1542 C CA . VAL A 1 194 ? 12.612 -8.599 0.108 1.00 90.44 194 VAL A CA 1
ATOM 1543 C C . VAL A 1 194 ? 12.631 -8.271 1.599 1.00 90.44 194 VAL A C 1
ATOM 1545 O O . VAL A 1 194 ? 12.704 -7.101 1.978 1.00 90.44 194 VAL A O 1
ATOM 1548 N N . ARG A 1 195 ? 12.559 -9.293 2.458 1.00 90.38 195 ARG A N 1
ATOM 1549 C CA . ARG A 1 195 ? 12.638 -9.114 3.913 1.00 90.38 195 ARG A CA 1
ATOM 1550 C C . ARG A 1 195 ? 14.057 -8.715 4.322 1.00 90.38 195 ARG A C 1
ATOM 1552 O O . ARG A 1 195 ? 15.024 -9.342 3.903 1.00 90.38 195 ARG A O 1
ATOM 1559 N N . PHE A 1 196 ? 14.154 -7.711 5.184 1.00 90.06 196 PHE A N 1
ATOM 1560 C CA . PHE A 1 196 ? 15.388 -7.270 5.822 1.00 90.06 196 PHE A CA 1
ATOM 1561 C C . PHE A 1 196 ? 15.374 -7.655 7.307 1.00 90.06 196 PHE A C 1
ATOM 1563 O O . PHE A 1 196 ? 14.368 -7.477 7.998 1.00 90.06 196 PHE A O 1
ATOM 1570 N N . THR A 1 197 ? 16.481 -8.211 7.791 1.00 87.19 197 THR A N 1
ATOM 1571 C CA . THR A 1 197 ? 16.675 -8.616 9.187 1.00 87.19 197 THR A CA 1
ATOM 1572 C C . THR A 1 197 ? 18.160 -8.560 9.526 1.00 87.19 197 THR A C 1
ATOM 1574 O O . THR A 1 197 ? 18.996 -8.821 8.664 1.00 87.19 197 THR A O 1
ATOM 1577 N N . ASP A 1 198 ? 18.479 -8.224 10.773 1.00 85.50 198 ASP A N 1
ATOM 1578 C CA . ASP A 1 198 ? 19.829 -8.334 11.337 1.00 85.50 198 ASP A CA 1
ATOM 1579 C C . ASP A 1 198 ? 20.149 -9.758 11.846 1.00 85.50 198 ASP A C 1
ATOM 1581 O O . ASP A 1 198 ? 21.203 -9.982 12.433 1.00 85.50 198 ASP A O 1
ATOM 1585 N N . GLY A 1 199 ? 19.242 -10.721 11.631 1.00 83.50 199 GLY A N 1
ATOM 1586 C CA . GLY A 1 199 ? 19.348 -12.097 12.117 1.00 83.50 199 GLY A CA 1
ATOM 1587 C C . GLY A 1 199 ? 18.774 -12.326 13.518 1.00 83.50 199 GLY A C 1
ATOM 1588 O O . GLY A 1 199 ? 18.685 -13.477 13.938 1.00 83.50 199 GLY A O 1
ATOM 1589 N N . SER A 1 200 ? 18.354 -11.277 14.232 1.00 85.94 200 SER A N 1
ATOM 1590 C CA . SER A 1 200 ? 17.740 -11.393 15.556 1.00 85.94 200 SER A CA 1
ATOM 1591 C C . SER A 1 200 ? 16.221 -11.604 15.490 1.00 85.94 200 SER A C 1
ATOM 1593 O O . SER A 1 200 ? 15.523 -11.089 14.611 1.00 85.94 200 SER A O 1
ATOM 1595 N N . ASP A 1 201 ? 15.681 -12.318 16.479 1.00 79.81 201 ASP A N 1
ATOM 1596 C CA . ASP A 1 201 ? 14.234 -12.521 16.640 1.00 79.81 201 ASP A CA 1
ATOM 1597 C C . ASP A 1 201 ? 13.477 -11.269 17.106 1.00 79.81 201 ASP A C 1
ATOM 1599 O O . ASP A 1 201 ? 12.244 -11.220 17.032 1.00 79.81 201 ASP A O 1
ATOM 1603 N N . THR A 1 202 ? 14.204 -10.269 17.607 1.00 81.69 202 THR A N 1
ATOM 1604 C CA . THR A 1 202 ? 13.666 -8.994 18.094 1.00 81.69 202 THR A CA 1
ATOM 1605 C C . THR A 1 202 ? 13.616 -7.928 17.004 1.00 81.69 202 THR A C 1
ATOM 1607 O O . THR A 1 202 ? 12.967 -6.896 17.195 1.00 81.69 202 THR A O 1
ATOM 1610 N N . PHE A 1 203 ? 14.252 -8.164 15.851 1.00 79.94 203 PHE A N 1
ATOM 1611 C CA . PHE A 1 203 ? 14.266 -7.198 14.766 1.00 79.94 203 PHE A CA 1
ATOM 1612 C C . PHE A 1 203 ? 12.854 -6.943 14.224 1.00 79.94 203 PHE A C 1
ATOM 1614 O O . PHE A 1 203 ? 12.145 -7.888 13.847 1.00 79.94 203 PHE A O 1
ATOM 1621 N N . PRO A 1 204 ? 12.426 -5.671 14.122 1.00 81.38 204 PRO A N 1
ATOM 1622 C CA . PRO A 1 204 ? 11.133 -5.334 13.552 1.00 81.38 204 PRO A CA 1
ATOM 1623 C C . PRO A 1 204 ? 10.991 -5.899 12.142 1.00 81.38 204 PRO A C 1
ATOM 1625 O O . PRO A 1 204 ? 11.893 -5.772 11.313 1.00 81.38 204 PRO A O 1
ATOM 1628 N N . THR A 1 205 ? 9.828 -6.473 11.834 1.00 85.56 205 THR A N 1
ATOM 1629 C CA . THR A 1 205 ? 9.577 -7.019 10.494 1.00 85.56 205 THR A CA 1
ATOM 1630 C C . THR A 1 205 ? 9.623 -5.886 9.464 1.00 85.56 205 THR A C 1
ATOM 1632 O O . THR A 1 205 ? 8.720 -5.046 9.397 1.00 85.56 205 THR A O 1
ATOM 1635 N N . THR A 1 206 ? 10.708 -5.855 8.691 1.00 89.31 206 THR A N 1
ATOM 1636 C CA . THR A 1 206 ? 11.080 -4.762 7.787 1.00 89.31 206 THR A CA 1
ATOM 1637 C C . THR A 1 206 ? 11.388 -5.327 6.409 1.00 89.31 206 THR A C 1
ATOM 1639 O O . THR A 1 206 ? 11.877 -6.448 6.276 1.00 89.31 206 THR A O 1
ATOM 1642 N N . TYR A 1 207 ? 11.098 -4.546 5.378 1.00 92.00 207 TYR A N 1
ATOM 1643 C CA . TYR A 1 207 ? 11.230 -4.932 3.983 1.00 92.00 207 TYR A CA 1
ATOM 1644 C C . TYR A 1 207 ? 11.948 -3.848 3.192 1.00 92.00 207 TYR A C 1
ATOM 1646 O O . TYR A 1 207 ? 11.795 -2.656 3.469 1.00 92.00 207 TYR A O 1
ATOM 1654 N N . LEU A 1 208 ? 12.710 -4.269 2.189 1.00 93.69 208 LEU A N 1
ATOM 1655 C CA . LEU A 1 208 ? 13.337 -3.395 1.213 1.00 93.69 208 LEU A CA 1
ATOM 1656 C C . LEU A 1 208 ? 12.329 -3.098 0.092 1.00 93.69 208 LEU A C 1
ATOM 1658 O O . LEU A 1 208 ? 11.912 -4.001 -0.632 1.00 93.69 208 LEU A O 1
ATOM 1662 N N . VAL A 1 209 ? 11.938 -1.829 -0.026 1.00 93.00 209 VAL A N 1
ATOM 1663 C CA . VAL A 1 209 ? 10.917 -1.332 -0.969 1.00 93.00 209 VAL A CA 1
ATOM 1664 C C . VAL A 1 209 ? 11.466 -0.280 -1.937 1.00 93.00 209 VAL A C 1
ATOM 1666 O O . VAL A 1 209 ? 10.865 -0.025 -2.981 1.00 93.00 209 VAL A O 1
ATOM 1669 N N . GLY A 1 210 ? 12.600 0.341 -1.593 1.00 93.31 210 GLY A N 1
ATOM 1670 C CA . GLY A 1 210 ? 13.253 1.368 -2.400 1.00 93.31 210 GLY A CA 1
ATOM 1671 C C . GLY A 1 210 ? 12.446 2.662 -2.524 1.00 93.31 210 GLY A C 1
ATOM 1672 O O . GLY A 1 210 ? 11.659 3.012 -1.646 1.00 93.31 210 GLY A O 1
ATOM 1673 N N . HIS A 1 211 ? 12.633 3.370 -3.633 1.00 92.81 211 HIS A N 1
ATOM 1674 C CA . HIS A 1 211 ? 11.866 4.550 -4.021 1.00 92.81 211 HIS A CA 1
ATOM 1675 C C . HIS A 1 211 ? 10.561 4.100 -4.690 1.00 92.81 211 HIS A C 1
ATOM 1677 O O . HIS A 1 211 ? 10.501 3.896 -5.900 1.00 92.81 211 HIS A O 1
ATOM 1683 N N . SER A 1 212 ? 9.521 3.878 -3.886 1.00 90.69 212 SER A N 1
ATOM 1684 C CA . SER A 1 212 ? 8.217 3.393 -4.343 1.00 90.69 212 SER A CA 1
ATOM 1685 C C . SER A 1 212 ? 7.083 4.055 -3.563 1.00 90.69 212 SER A C 1
ATOM 1687 O O . SER A 1 212 ? 7.308 4.806 -2.614 1.00 90.69 212 SER A O 1
ATOM 1689 N N . ILE A 1 213 ? 5.838 3.763 -3.946 1.00 89.56 213 ILE A N 1
ATOM 1690 C CA . ILE A 1 213 ? 4.659 4.297 -3.256 1.00 89.56 213 ILE A CA 1
ATOM 1691 C C . ILE A 1 213 ? 4.671 3.986 -1.751 1.00 89.56 213 ILE A C 1
ATOM 1693 O O . ILE A 1 213 ? 4.303 4.834 -0.948 1.00 89.56 213 ILE A O 1
ATOM 1697 N N . HIS A 1 214 ? 5.176 2.819 -1.350 1.00 89.81 214 HIS A N 1
ATOM 1698 C CA . HIS A 1 214 ? 5.224 2.391 0.049 1.00 89.81 214 HIS A CA 1
ATOM 1699 C C . HIS A 1 214 ? 6.126 3.293 0.900 1.00 89.81 214 HIS A C 1
ATOM 1701 O O . HIS A 1 214 ? 5.755 3.691 2.004 1.00 89.81 214 HIS A O 1
ATOM 1707 N N . SER A 1 215 ? 7.304 3.647 0.381 1.00 90.31 215 SER A N 1
ATOM 1708 C CA . SER A 1 215 ? 8.230 4.533 1.084 1.00 90.31 215 SER A CA 1
ATOM 1709 C C . SER A 1 215 ? 7.753 5.985 1.074 1.00 90.31 215 SER A C 1
ATOM 1711 O O . SER A 1 215 ? 7.937 6.681 2.070 1.00 90.31 215 SER A O 1
ATOM 1713 N N . LEU A 1 216 ? 7.041 6.427 0.033 1.00 90.00 216 LEU A N 1
ATOM 1714 C CA . LEU A 1 216 ? 6.383 7.739 0.020 1.00 90.00 216 LEU A CA 1
ATOM 1715 C C . LEU A 1 216 ? 5.241 7.833 1.038 1.00 90.00 216 LEU A C 1
ATOM 1717 O O . LEU A 1 216 ? 5.202 8.779 1.819 1.00 90.00 216 LEU A O 1
ATOM 1721 N N . VAL A 1 217 ? 4.347 6.839 1.085 1.00 86.38 217 VAL A N 1
ATOM 1722 C CA . VAL A 1 217 ? 3.241 6.787 2.059 1.00 86.38 217 VAL A CA 1
ATOM 1723 C C . VAL A 1 217 ? 3.776 6.839 3.488 1.00 86.38 217 VAL A C 1
ATOM 1725 O O . VAL A 1 217 ? 3.187 7.505 4.337 1.00 86.38 217 VAL A O 1
ATOM 1728 N N . SER A 1 218 ? 4.930 6.213 3.747 1.00 83.69 218 SER A N 1
ATOM 1729 C CA . SER A 1 218 ? 5.561 6.231 5.069 1.00 83.69 218 SER A CA 1
ATOM 1730 C C . SER A 1 218 ? 5.852 7.635 5.608 1.00 83.69 218 SER A C 1
ATOM 1732 O O . SER A 1 218 ? 5.732 7.845 6.814 1.00 83.69 218 SER A O 1
ATOM 1734 N N . LEU A 1 219 ? 6.156 8.602 4.731 1.00 83.06 219 LEU A N 1
ATOM 1735 C CA . LEU A 1 219 ? 6.426 9.994 5.112 1.00 83.06 219 LEU A CA 1
ATOM 1736 C C . LEU A 1 219 ? 5.196 10.679 5.713 1.00 83.06 219 LEU A C 1
ATOM 1738 O O . LEU A 1 219 ? 5.317 11.629 6.483 1.00 83.06 219 LEU A O 1
ATOM 1742 N N . PHE A 1 220 ? 4.011 10.200 5.346 1.00 82.94 220 PHE A N 1
ATOM 1743 C CA . PHE A 1 220 ? 2.737 10.796 5.722 1.00 82.94 220 PHE A CA 1
ATOM 1744 C C . PHE A 1 220 ? 2.046 10.051 6.865 1.00 82.94 220 PHE A C 1
ATOM 1746 O O . PHE A 1 220 ? 1.027 10.508 7.383 1.00 82.94 220 PHE A O 1
ATOM 1753 N N . ILE A 1 221 ? 2.607 8.927 7.318 1.00 75.88 221 ILE A N 1
ATOM 1754 C CA . ILE A 1 221 ? 2.088 8.212 8.482 1.00 75.88 221 ILE A CA 1
ATOM 1755 C C . ILE A 1 221 ? 2.274 9.086 9.723 1.00 75.88 221 ILE A C 1
ATOM 1757 O O . ILE A 1 221 ? 3.393 9.437 10.085 1.00 75.88 221 ILE A O 1
ATOM 1761 N N . ARG A 1 222 ? 1.157 9.400 10.397 1.00 71.19 222 ARG A N 1
ATOM 1762 C CA . ARG A 1 222 ? 1.077 10.321 11.552 1.00 71.19 222 ARG A CA 1
ATOM 1763 C C . ARG A 1 222 ? 1.398 11.785 11.222 1.00 71.19 222 ARG A C 1
ATOM 1765 O O . ARG A 1 222 ? 1.510 12.591 12.145 1.00 71.19 222 ARG A O 1
ATOM 1772 N N . ALA A 1 223 ? 1.523 12.143 9.946 1.00 75.06 223 ALA A N 1
ATOM 1773 C CA . ALA A 1 223 ? 1.606 13.540 9.550 1.00 75.06 223 ALA A CA 1
ATOM 1774 C C . ALA A 1 223 ? 0.237 14.212 9.728 1.00 75.06 223 ALA A C 1
ATOM 1776 O O . ALA A 1 223 ? -0.802 13.596 9.507 1.00 75.06 223 ALA A O 1
ATOM 1777 N N . GLN A 1 224 ? 0.239 15.485 10.118 1.00 73.56 224 GLN A N 1
ATOM 1778 C CA . GLN A 1 224 ? -0.970 16.300 10.182 1.00 73.56 224 GLN A CA 1
ATOM 1779 C C . GLN A 1 224 ? -0.896 17.382 9.118 1.00 73.56 224 GLN A C 1
ATOM 1781 O O . GLN A 1 224 ? 0.037 18.185 9.108 1.00 73.56 224 GLN A O 1
ATOM 1786 N N . PHE A 1 225 ? -1.909 17.426 8.261 1.00 78.25 225 PHE A N 1
ATOM 1787 C CA . PHE A 1 225 ? -2.048 18.475 7.263 1.00 78.25 225 PHE A CA 1
ATOM 1788 C C . PHE A 1 225 ? -3.115 19.468 7.703 1.00 78.25 225 PHE A C 1
ATOM 1790 O O . PHE A 1 225 ? -4.210 19.084 8.113 1.00 78.25 225 PHE A O 1
ATOM 1797 N N . LEU A 1 226 ? -2.783 20.753 7.632 1.00 77.44 226 LEU A N 1
ATOM 1798 C CA . LEU A 1 226 ? -3.667 21.851 7.995 1.00 77.44 226 LEU A CA 1
ATOM 1799 C C . LEU A 1 226 ? -3.834 22.752 6.777 1.00 77.44 226 LEU A C 1
ATOM 1801 O O . LEU A 1 226 ? -2.848 23.196 6.201 1.00 77.44 226 LEU A O 1
ATOM 1805 N N . GLU A 1 227 ? -5.073 23.067 6.413 1.00 75.88 227 GLU A N 1
ATOM 1806 C CA . GLU A 1 227 ? -5.398 23.915 5.255 1.00 75.88 227 GLU A CA 1
ATOM 1807 C C . GLU A 1 227 ? -4.712 25.290 5.308 1.00 75.88 227 GLU A C 1
ATOM 1809 O O . GLU A 1 227 ? -4.259 25.805 4.296 1.00 75.88 227 GLU A O 1
ATOM 1814 N N . GLN A 1 228 ? -4.537 25.837 6.512 1.00 80.94 228 GLN A N 1
ATOM 1815 C CA . GLN A 1 228 ? -3.842 27.109 6.735 1.00 80.94 228 GLN A CA 1
ATOM 1816 C C . GLN A 1 228 ? -2.315 27.021 6.557 1.00 80.94 228 GLN A C 1
ATOM 1818 O O . GLN A 1 228 ? -1.664 28.051 6.412 1.00 80.94 228 GLN A O 1
ATOM 1823 N N . LYS A 1 229 ? -1.728 25.816 6.619 1.00 81.06 229 LYS A N 1
ATOM 1824 C CA . LYS A 1 229 ? -0.271 25.594 6.535 1.00 81.06 229 LYS A CA 1
ATOM 1825 C C . LYS A 1 229 ? 0.166 24.908 5.242 1.00 81.06 229 LYS A C 1
ATOM 1827 O O . LYS A 1 229 ? 1.316 25.051 4.842 1.00 81.06 229 LYS A O 1
ATOM 1832 N N . ASN A 1 230 ? -0.713 24.132 4.614 1.00 81.88 230 ASN A N 1
ATOM 1833 C CA . ASN A 1 230 ? -0.396 23.303 3.460 1.00 81.88 230 ASN A CA 1
ATOM 1834 C C . ASN A 1 230 ? -1.177 23.779 2.235 1.00 81.88 230 ASN A C 1
ATOM 1836 O O . ASN A 1 230 ? -2.403 23.857 2.264 1.00 81.88 230 ASN A O 1
ATOM 1840 N N . LYS A 1 231 ? -0.462 24.030 1.134 1.00 83.25 231 LYS A N 1
ATOM 1841 C CA . LYS A 1 231 ? -1.077 24.239 -0.177 1.00 83.25 231 LYS A CA 1
ATOM 1842 C C . LYS A 1 231 ? -1.520 22.886 -0.733 1.00 83.25 231 LYS A C 1
ATOM 1844 O O . LYS A 1 231 ? -0.705 21.976 -0.857 1.00 83.25 231 LYS A O 1
ATOM 1849 N N . TRP A 1 232 ? -2.803 22.762 -1.052 1.00 85.38 232 TRP A N 1
ATOM 1850 C CA . TRP A 1 232 ? -3.369 21.569 -1.680 1.00 85.38 232 TRP A CA 1
ATOM 1851 C C . TRP A 1 232 ? -3.452 21.752 -3.206 1.00 85.38 232 TRP A C 1
ATOM 1853 O O . TRP A 1 232 ? -3.778 22.856 -3.647 1.00 85.38 232 TRP A O 1
ATOM 1863 N N . PRO A 1 233 ? -3.206 20.705 -4.020 1.00 89.56 233 PRO A N 1
ATOM 1864 C CA . PRO A 1 233 ? -2.794 19.350 -3.638 1.00 89.56 233 PRO A CA 1
ATOM 1865 C C . PRO A 1 233 ? -1.332 19.280 -3.169 1.00 89.56 233 PRO A C 1
ATOM 1867 O O . PRO A 1 233 ? -0.495 20.065 -3.601 1.00 89.56 233 PRO A O 1
ATOM 1870 N N . ILE A 1 234 ? -1.026 18.307 -2.306 1.00 87.19 234 ILE A N 1
ATOM 1871 C CA . ILE A 1 234 ? 0.356 17.997 -1.921 1.00 87.19 234 ILE A CA 1
ATOM 1872 C C . ILE A 1 234 ? 0.936 17.066 -2.980 1.00 87.19 234 ILE A C 1
ATOM 1874 O O . ILE A 1 234 ? 0.476 15.935 -3.138 1.00 87.19 234 ILE A O 1
ATOM 1878 N N . THR A 1 235 ? 1.943 17.546 -3.696 1.00 91.38 235 THR A N 1
ATOM 1879 C CA . THR A 1 235 ? 2.642 16.802 -4.741 1.00 91.38 235 THR A CA 1
ATOM 1880 C C . THR A 1 235 ? 4.060 16.495 -4.282 1.00 91.38 235 THR A C 1
ATOM 1882 O O . THR A 1 235 ? 4.815 17.380 -3.879 1.00 91.38 235 THR A O 1
ATOM 1885 N N . VAL A 1 236 ? 4.427 15.217 -4.327 1.00 92.00 236 VAL A N 1
ATOM 1886 C CA . VAL A 1 236 ? 5.7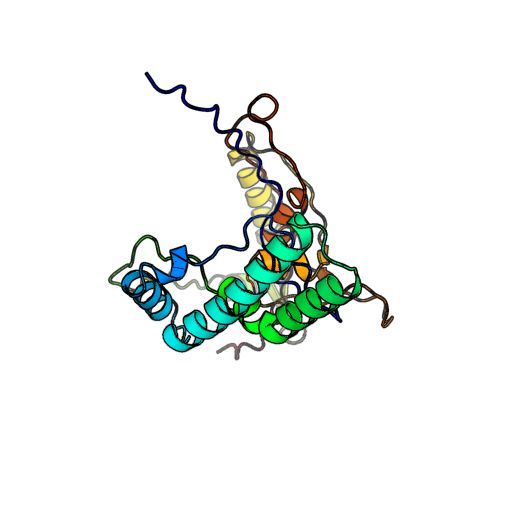80 14.751 -4.018 1.00 92.00 236 VAL A CA 1
ATOM 1887 C C . VAL A 1 236 ? 6.291 13.881 -5.148 1.00 92.00 236 VAL A C 1
ATOM 1889 O O . VAL A 1 236 ? 5.522 13.166 -5.789 1.00 92.00 236 VAL A O 1
ATOM 1892 N N . GLN A 1 237 ? 7.598 13.919 -5.359 1.00 93.56 237 GLN A N 1
ATOM 1893 C CA . GLN A 1 237 ? 8.279 13.067 -6.318 1.00 93.56 237 GLN A CA 1
ATOM 1894 C C . GLN A 1 237 ? 9.549 12.488 -5.710 1.00 93.56 237 GLN A C 1
ATOM 1896 O O . GLN A 1 237 ? 10.161 13.058 -4.808 1.00 93.56 237 GLN A O 1
ATOM 1901 N N . THR A 1 238 ? 9.954 11.327 -6.206 1.00 94.00 238 THR A N 1
ATOM 1902 C CA . THR A 1 238 ? 11.190 10.673 -5.795 1.00 94.00 238 THR A CA 1
ATOM 1903 C C . THR A 1 238 ? 11.738 9.850 -6.948 1.00 94.00 238 THR A C 1
ATOM 1905 O O . THR A 1 238 ? 10.977 9.383 -7.794 1.00 94.00 238 THR A O 1
ATOM 1908 N N . ALA A 1 239 ? 13.053 9.656 -6.986 1.00 93.06 239 ALA A N 1
ATOM 1909 C CA . ALA A 1 239 ? 13.693 8.872 -8.029 1.00 93.06 239 ALA A CA 1
ATOM 1910 C C . ALA A 1 239 ? 14.846 8.044 -7.467 1.00 93.06 239 ALA A C 1
ATOM 1912 O O . ALA A 1 239 ? 15.808 8.578 -6.916 1.00 93.06 239 ALA A O 1
ATOM 1913 N N . GLY A 1 240 ? 14.780 6.735 -7.681 1.00 92.06 240 GLY A N 1
ATOM 1914 C CA . GLY A 1 240 ? 15.807 5.795 -7.260 1.00 92.06 240 GLY A CA 1
ATOM 1915 C C . GLY A 1 240 ? 15.403 4.360 -7.571 1.00 92.06 240 GLY A C 1
ATOM 1916 O O . GLY A 1 240 ? 14.449 4.121 -8.309 1.00 92.06 240 GLY A O 1
ATOM 1917 N N . ALA A 1 241 ? 16.152 3.406 -7.026 1.00 91.31 241 ALA A N 1
ATOM 1918 C CA . ALA A 1 241 ? 15.871 1.989 -7.219 1.00 91.31 241 ALA A CA 1
ATOM 1919 C C . ALA A 1 241 ? 14.619 1.560 -6.444 1.00 91.31 241 ALA A C 1
ATOM 1921 O O . ALA A 1 241 ? 14.406 1.999 -5.313 1.00 91.31 241 ALA A O 1
ATOM 1922 N N . SER A 1 242 ? 13.834 0.664 -7.033 1.00 90.81 242 SER A N 1
ATOM 1923 C CA . SER A 1 242 ? 12.759 -0.087 -6.385 1.00 90.81 242 SER A CA 1
ATOM 1924 C C . SER A 1 242 ? 13.156 -1.560 -6.303 1.00 90.81 242 SER A C 1
ATOM 1926 O O . SER A 1 242 ? 13.903 -2.062 -7.144 1.00 90.81 242 SER A O 1
ATOM 1928 N N . TYR A 1 243 ? 12.693 -2.248 -5.261 1.00 90.12 243 TYR A N 1
ATOM 1929 C CA . TYR A 1 243 ? 13.082 -3.630 -4.987 1.00 90.12 243 TYR A CA 1
ATOM 1930 C C . TYR A 1 243 ? 11.843 -4.498 -4.825 1.00 90.12 243 TYR A C 1
ATOM 1932 O O . TYR A 1 243 ? 10.892 -4.119 -4.143 1.00 90.12 243 TYR A O 1
ATOM 1940 N N . HIS A 1 244 ? 11.887 -5.677 -5.435 1.00 86.19 244 HIS A N 1
ATOM 1941 C CA . HIS A 1 244 ? 10.829 -6.675 -5.380 1.00 86.19 244 HIS A CA 1
ATOM 1942 C C . HIS A 1 244 ? 11.447 -8.041 -5.106 1.00 86.19 244 HIS A C 1
ATOM 1944 O O . HIS A 1 244 ? 12.556 -8.337 -5.561 1.00 86.19 244 HIS A O 1
ATOM 1950 N N . ALA A 1 245 ? 10.735 -8.880 -4.359 1.00 86.00 245 ALA A N 1
ATOM 1951 C CA . ALA A 1 245 ? 11.100 -10.278 -4.241 1.00 86.00 245 ALA A CA 1
ATOM 1952 C C . ALA A 1 245 ? 11.002 -10.935 -5.621 1.00 86.00 245 ALA A C 1
ATOM 1954 O O . ALA A 1 245 ? 10.103 -10.639 -6.411 1.00 86.00 245 ALA A O 1
ATOM 1955 N N . LYS A 1 246 ? 11.927 -11.852 -5.913 1.00 74.69 246 LYS A N 1
ATOM 1956 C CA . LYS A 1 246 ? 11.856 -12.663 -7.127 1.00 74.69 246 LYS A CA 1
ATOM 1957 C C . LYS A 1 246 ? 10.581 -13.503 -7.056 1.00 74.69 246 LYS A C 1
ATOM 1959 O O . LYS A 1 246 ? 10.538 -14.513 -6.354 1.00 74.69 246 LYS A O 1
ATOM 1964 N N . VAL A 1 247 ? 9.545 -13.094 -7.782 1.00 60.97 247 VAL A N 1
ATOM 1965 C CA . VAL A 1 247 ? 8.380 -13.948 -8.004 1.00 60.97 247 VAL A CA 1
ATOM 1966 C C . VAL A 1 247 ? 8.909 -15.176 -8.739 1.00 60.97 247 VAL A C 1
ATOM 1968 O O . VAL A 1 247 ? 9.572 -15.039 -9.770 1.00 60.97 247 VAL A O 1
ATOM 1971 N N . ARG A 1 248 ? 8.659 -16.382 -8.213 1.00 45.28 248 ARG A N 1
ATOM 1972 C CA . ARG A 1 248 ? 8.821 -17.631 -8.975 1.00 45.28 248 ARG A CA 1
ATOM 1973 C C . ARG A 1 248 ? 7.765 -17.654 -10.084 1.00 45.28 248 ARG A C 1
ATOM 1975 O O . ARG A 1 248 ? 6.836 -18.449 -10.058 1.00 45.28 248 ARG A O 1
ATOM 1982 N N . ALA A 1 249 ? 7.860 -16.726 -11.025 1.00 39.44 249 ALA A N 1
ATOM 1983 C CA . ALA A 1 249 ? 7.173 -16.833 -12.285 1.00 39.44 249 ALA A CA 1
ATOM 1984 C C . ALA A 1 249 ? 7.948 -17.882 -13.078 1.00 39.44 249 ALA A C 1
ATOM 1986 O O . ALA A 1 249 ? 9.152 -17.729 -13.303 1.00 39.44 249 ALA A O 1
ATOM 1987 N N . ASN A 1 250 ? 7.264 -18.957 -13.465 1.00 32.06 250 ASN A N 1
ATOM 1988 C CA . ASN A 1 250 ? 7.679 -19.757 -14.606 1.00 32.06 250 ASN A CA 1
ATOM 1989 C C . ASN A 1 250 ? 7.773 -18.783 -15.787 1.00 32.06 250 ASN A C 1
ATOM 1991 O O . ASN A 1 250 ? 6.758 -18.411 -16.372 1.00 32.06 250 ASN A O 1
ATOM 1995 N N . LEU A 1 251 ? 8.979 -18.275 -16.036 1.00 31.25 251 LEU A N 1
ATOM 1996 C CA . LEU A 1 251 ? 9.306 -17.472 -17.203 1.00 31.25 251 LEU A CA 1
ATOM 1997 C C . LEU A 1 251 ? 9.215 -18.415 -18.406 1.00 31.25 251 LEU A C 1
ATOM 1999 O O . LEU A 1 251 ? 10.189 -19.100 -18.716 1.00 31.25 251 LEU A O 1
ATOM 2003 N N . TYR A 1 252 ? 8.024 -18.491 -18.998 1.00 30.59 252 TYR A N 1
ATOM 2004 C CA . TYR A 1 252 ? 7.820 -18.975 -20.361 1.00 30.59 252 TYR A CA 1
ATOM 2005 C C . TYR A 1 252 ? 8.252 -17.889 -21.352 1.00 30.59 252 TYR A C 1
ATOM 2007 O O . TYR A 1 252 ? 7.971 -16.696 -21.083 1.00 30.59 252 TYR A O 1
#

Foldseek 3Di:
DDDPDPPWPWPQAQQFADDPPDDGPGPDPDLPLVVCLVCVVQLVVQCVLVVHPDDSVVLNVLLVQLVVLVVVLVVCVVVVHDPVSNVVSVVSSVVSVVSSSVSLLRDDGDPDDDPDDDDPDDDDPVQVVCVVVVQWDADPVVRDIHGDDVVVVVVVVVLVVVCVVVVVAAEDAFDQKDAVRLCRSVSHDPQFFAWDDPPDPPGGGMTGFGQDPSRVVVVCGSPTDGPVVDDPPHGHDYDDDGGTDPDPDPPD

Sequence (252 aa):
MIPLRTIVRRMSHLAARYTGRGDVHVVDPSVDLRYIFENAGRLRRSLEERRSDVNIAELKEKYEAWWTKYQAYTTATASGQPKEALAAAKKAMRDEQAGLLNALALPNFVHEVGNQEKPMLKPSKHRDYLTQKGHMRVDKNIGVVHLVGYPVLLQNHLKIQLLEMFQDAILVSPSCFARAAILEGVNVPVKDFVRFTDGSDTFPTTYLVGHSIHSLVSLFIRAQFLEQKNKWPITVQTAGASYHAKVRANLY

Radius of gyration: 23.42 Å; chains: 1; bounding box: 55×50×66 Å